Protein AF-A0A0T5ZQL1-F1 (afdb_monomer_lite)

Structure (mmCIF, N/CA/C/O backbone):
data_AF-A0A0T5ZQL1-F1
#
_entry.id   AF-A0A0T5ZQL1-F1
#
loop_
_atom_site.group_PDB
_atom_site.id
_atom_site.type_symbol
_atom_site.label_atom_id
_atom_site.label_alt_id
_atom_site.label_comp_id
_atom_site.label_asym_id
_atom_site.label_entity_id
_atom_site.label_seq_id
_atom_site.pdbx_PDB_ins_code
_atom_site.Cartn_x
_atom_site.Cartn_y
_atom_site.Cartn_z
_atom_site.occupancy
_atom_site.B_iso_or_equiv
_atom_site.auth_seq_id
_atom_site.auth_comp_id
_atom_site.auth_asym_id
_atom_site.auth_atom_id
_atom_site.pdbx_PDB_model_num
ATOM 1 N N . MET A 1 1 ? -2.309 -20.612 -16.825 1.00 35.94 1 MET A N 1
ATOM 2 C CA . MET A 1 1 ? -1.396 -20.055 -17.848 1.00 35.94 1 MET A CA 1
ATOM 3 C C . MET A 1 1 ? -2.187 -19.012 -18.635 1.00 35.94 1 MET A C 1
ATOM 5 O O . MET A 1 1 ? -2.949 -19.370 -19.520 1.00 35.94 1 MET A O 1
ATOM 9 N N . GLY A 1 2 ? -2.181 -17.755 -18.181 1.00 44.41 2 GLY A N 1
ATOM 10 C CA . GLY A 1 2 ? -3.073 -16.715 -18.711 1.00 44.41 2 GLY A CA 1
ATOM 11 C C . GLY A 1 2 ? -2.579 -16.172 -20.050 1.00 44.41 2 GLY A C 1
ATOM 12 O O . GLY A 1 2 ? -1.422 -15.773 -20.161 1.00 44.41 2 GLY A O 1
ATOM 13 N N . ILE A 1 3 ? -3.453 -16.158 -21.056 1.00 48.44 3 ILE A N 1
ATOM 14 C CA . IL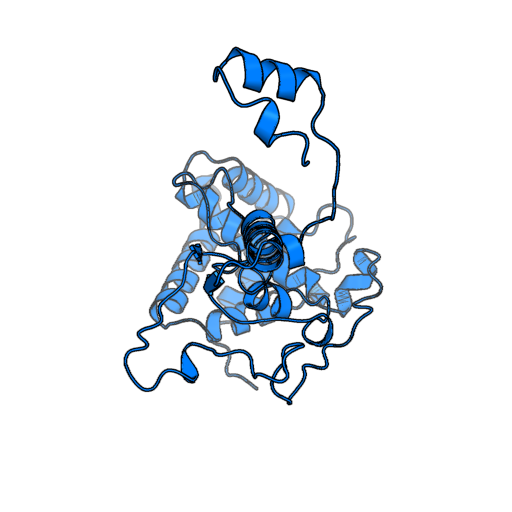E A 1 3 ? -3.220 -15.524 -22.360 1.00 48.44 3 ILE A CA 1
ATOM 15 C C . ILE A 1 3 ? -2.869 -14.047 -22.111 1.00 48.44 3 ILE A C 1
ATOM 17 O O . ILE A 1 3 ? -3.628 -13.323 -21.468 1.00 48.44 3 ILE A O 1
ATOM 21 N N . GLY A 1 4 ? -1.686 -13.613 -22.551 1.00 60.41 4 GLY A N 1
ATOM 22 C CA . GLY A 1 4 ? -1.138 -12.297 -22.211 1.00 60.41 4 GLY A CA 1
ATOM 23 C C . GLY A 1 4 ? -1.986 -11.141 -22.749 1.00 60.41 4 GLY A C 1
ATOM 24 O O . GLY A 1 4 ? -2.107 -10.969 -23.959 1.00 60.41 4 GLY A O 1
ATOM 25 N N . PHE A 1 5 ? -2.538 -10.319 -21.852 1.00 85.25 5 PHE A N 1
ATOM 26 C CA . PHE A 1 5 ? -3.280 -9.096 -22.185 1.00 85.25 5 PHE A CA 1
ATOM 27 C C . PHE A 1 5 ? -2.421 -8.059 -22.936 1.00 85.25 5 PHE A C 1
ATOM 29 O O . PHE A 1 5 ? -2.911 -7.361 -23.838 1.00 85.25 5 PHE A O 1
ATOM 36 N N . LEU A 1 6 ? -1.147 -7.935 -22.549 1.00 89.19 6 LEU A N 1
ATOM 37 C CA . LEU A 1 6 ? -0.160 -7.074 -23.192 1.00 89.19 6 LEU A CA 1
ATOM 38 C C . LEU A 1 6 ? 0.568 -7.824 -24.310 1.00 89.19 6 LEU A C 1
ATOM 40 O O . LEU A 1 6 ? 1.167 -8.876 -24.085 1.00 89.19 6 LEU A O 1
ATOM 44 N N . SER A 1 7 ? 0.595 -7.229 -25.504 1.00 90.94 7 SER A N 1
ATOM 45 C CA . SER A 1 7 ? 1.439 -7.718 -26.597 1.00 90.94 7 SER A CA 1
ATOM 46 C C . SER A 1 7 ? 2.929 -7.518 -26.291 1.00 90.94 7 SER A C 1
ATOM 48 O O . SER A 1 7 ? 3.305 -6.664 -25.482 1.00 90.94 7 SER A O 1
ATOM 50 N N . ASN A 1 8 ? 3.797 -8.244 -27.004 1.00 90.44 8 ASN A N 1
ATOM 51 C CA . ASN A 1 8 ? 5.259 -8.130 -26.871 1.00 90.44 8 ASN A CA 1
ATOM 52 C C . ASN A 1 8 ? 5.765 -6.688 -27.035 1.00 90.44 8 ASN A C 1
ATOM 54 O O . ASN A 1 8 ? 6.710 -6.278 -26.366 1.00 90.44 8 ASN A O 1
ATOM 58 N N . LYS A 1 9 ? 5.091 -5.884 -27.869 1.00 91.19 9 LYS A N 1
ATOM 59 C CA . LYS A 1 9 ? 5.380 -4.452 -28.024 1.00 91.19 9 LYS A CA 1
ATOM 60 C C . LYS A 1 9 ? 5.289 -3.696 -26.694 1.00 91.19 9 LYS A C 1
ATOM 62 O O . LYS A 1 9 ? 6.149 -2.862 -26.435 1.00 91.19 9 LYS A O 1
ATOM 67 N N . TYR A 1 10 ? 4.259 -3.954 -25.884 1.00 93.25 10 TYR A N 1
ATOM 68 C CA . TYR A 1 10 ? 4.055 -3.284 -24.595 1.00 93.25 10 TYR A CA 1
ATOM 69 C C . TYR A 1 10 ? 4.995 -3.806 -23.517 1.00 93.25 10 TYR A C 1
ATOM 71 O O . TYR A 1 10 ? 5.571 -3.007 -22.785 1.00 93.25 10 TYR A O 1
ATOM 79 N N . LYS A 1 11 ? 5.213 -5.123 -23.480 1.00 92.81 11 LYS A N 1
ATOM 80 C CA . LYS A 1 11 ? 6.181 -5.740 -22.567 1.00 92.81 11 LYS A CA 1
ATOM 81 C C . LYS A 1 11 ? 7.586 -5.165 -22.751 1.00 92.81 11 LYS A C 1
ATOM 83 O O . LYS A 1 11 ? 8.208 -4.772 -21.776 1.00 92.81 11 LYS A O 1
ATOM 88 N N . ARG A 1 12 ? 8.019 -4.982 -24.002 1.00 92.94 12 ARG A N 1
ATOM 89 C CA . ARG A 1 12 ? 9.310 -4.354 -24.314 1.00 92.94 12 ARG A CA 1
ATOM 90 C C . ARG A 1 12 ? 9.378 -2.878 -23.912 1.00 92.94 12 ARG A C 1
ATOM 92 O O . ARG A 1 12 ? 10.441 -2.388 -23.577 1.00 92.94 12 ARG A O 1
ATOM 99 N N . ILE A 1 13 ? 8.270 -2.133 -23.937 1.00 94.69 13 ILE A N 1
ATOM 100 C CA . ILE A 1 13 ? 8.274 -0.753 -23.413 1.00 94.69 13 ILE A CA 1
ATOM 101 C C . ILE A 1 13 ? 8.525 -0.777 -21.902 1.00 94.69 13 ILE A C 1
ATOM 103 O O . ILE A 1 13 ? 9.357 -0.019 -21.420 1.00 94.69 13 ILE A O 1
ATOM 107 N N . ILE A 1 14 ? 7.830 -1.662 -21.183 1.00 95.25 14 ILE A N 1
ATOM 108 C CA . ILE A 1 14 ? 7.964 -1.830 -19.731 1.00 95.25 14 ILE A CA 1
ATOM 109 C C . ILE A 1 14 ? 9.388 -2.236 -19.347 1.00 95.25 14 ILE A C 1
ATOM 111 O O . ILE A 1 14 ? 9.953 -1.649 -18.436 1.00 95.25 14 ILE A O 1
ATOM 115 N N . GLU A 1 15 ? 9.976 -3.194 -20.059 1.00 93.81 15 GLU A N 1
ATOM 116 C CA . GLU A 1 15 ? 11.348 -3.656 -19.830 1.00 93.81 15 GLU A CA 1
ATOM 117 C C . GLU A 1 15 ? 12.362 -2.507 -19.924 1.00 93.81 15 GLU A C 1
ATOM 119 O O . GLU A 1 15 ? 13.117 -2.273 -18.987 1.00 93.81 15 GLU A O 1
ATOM 124 N N . PHE A 1 16 ? 12.301 -1.709 -20.995 1.00 94.50 16 PHE A N 1
ATOM 125 C CA . PHE A 1 16 ? 13.219 -0.582 -21.194 1.00 94.50 16 PHE A CA 1
ATOM 126 C C . PHE A 1 16 ? 12.983 0.573 -20.207 1.00 94.50 16 PHE A C 1
ATOM 128 O O . PHE A 1 16 ? 13.903 1.359 -19.974 1.00 94.50 16 PHE A O 1
ATOM 135 N N . ILE A 1 17 ? 11.764 0.711 -19.669 1.00 95.00 17 ILE A N 1
ATOM 136 C CA . ILE A 1 17 ? 11.459 1.636 -18.565 1.00 95.00 17 ILE A CA 1
ATOM 137 C C . ILE A 1 17 ? 12.093 1.123 -17.276 1.00 95.00 17 ILE A C 1
ATOM 139 O O . ILE A 1 17 ? 12.749 1.896 -16.590 1.00 95.00 1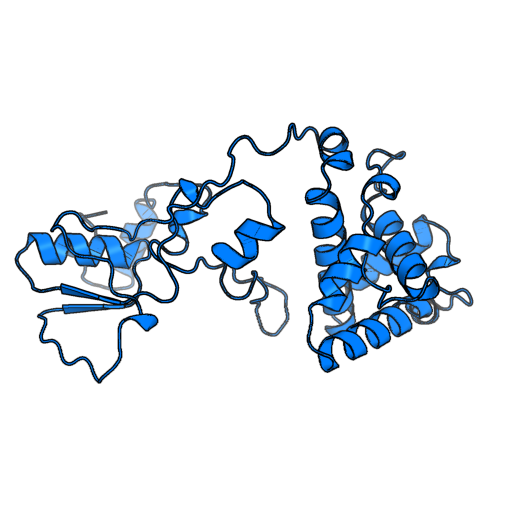7 ILE A O 1
ATOM 143 N N . ALA A 1 18 ? 11.910 -0.162 -16.967 1.00 94.12 18 ALA A N 1
ATOM 144 C CA . ALA A 1 18 ? 12.440 -0.778 -15.762 1.00 94.12 18 ALA A CA 1
ATOM 145 C C . ALA A 1 18 ? 13.969 -0.715 -15.718 1.00 94.12 18 ALA A C 1
ATOM 147 O O . ALA A 1 18 ? 14.525 -0.298 -14.709 1.00 94.12 18 ALA A O 1
ATOM 148 N N . GLU A 1 19 ? 14.622 -1.034 -16.836 1.00 92.19 19 GLU A N 1
ATOM 149 C CA . GLU A 1 19 ? 16.068 -0.890 -17.027 1.00 92.19 19 GLU A CA 1
ATOM 150 C C . GLU A 1 19 ? 16.510 0.548 -16.732 1.00 92.19 19 GLU A C 1
ATOM 152 O O . GLU A 1 19 ? 17.308 0.792 -15.836 1.00 92.19 19 GLU A O 1
ATOM 157 N N . ALA A 1 20 ? 15.881 1.531 -17.382 1.00 93.00 20 ALA A N 1
ATOM 158 C CA . ALA A 1 20 ? 16.229 2.934 -17.187 1.00 93.00 20 ALA A CA 1
ATOM 159 C C . ALA A 1 20 ? 15.921 3.476 -15.778 1.00 93.00 20 ALA A C 1
ATOM 161 O O . ALA A 1 20 ? 16.499 4.485 -15.388 1.00 93.00 20 ALA A O 1
ATOM 162 N N . MET A 1 21 ? 15.006 2.862 -15.023 1.00 92.12 21 MET A N 1
ATOM 163 C CA . MET A 1 21 ? 14.679 3.276 -13.653 1.00 92.12 21 MET A CA 1
ATOM 164 C C . MET A 1 21 ? 15.573 2.631 -12.593 1.00 92.12 21 MET A C 1
ATOM 166 O O . MET A 1 21 ? 15.832 3.265 -11.573 1.00 92.12 21 MET A O 1
ATOM 170 N N . LEU A 1 22 ? 15.971 1.374 -12.794 1.00 89.44 22 LEU A N 1
ATOM 171 C CA . LEU A 1 22 ? 16.634 0.560 -11.773 1.00 89.44 22 LEU A CA 1
ATOM 172 C C . LEU A 1 22 ? 18.141 0.435 -11.999 1.00 89.44 22 LEU A C 1
ATOM 174 O O . LEU A 1 22 ? 18.876 0.231 -11.042 1.00 89.44 22 LEU A O 1
ATOM 178 N N . GLU A 1 23 ? 18.626 0.578 -13.229 1.00 82.00 23 GLU A N 1
ATOM 179 C CA . GLU A 1 23 ? 20.050 0.458 -13.546 1.00 82.00 23 GLU A CA 1
ATOM 180 C C . GLU A 1 23 ? 20.774 1.784 -13.255 1.00 82.00 23 GLU A C 1
ATOM 182 O O . GLU A 1 23 ? 21.005 2.606 -14.142 1.00 82.00 23 GLU A O 1
ATOM 187 N N . ILE A 1 24 ? 21.036 2.027 -11.965 1.00 67.00 24 ILE A N 1
ATOM 188 C CA . ILE A 1 24 ? 21.638 3.267 -11.444 1.00 67.00 24 ILE A CA 1
ATOM 189 C C . ILE A 1 24 ? 23.179 3.215 -11.518 1.00 67.00 24 ILE A C 1
ATOM 191 O O . ILE A 1 24 ? 23.787 4.227 -11.852 1.00 67.00 24 ILE A O 1
ATOM 195 N N . GLU A 1 25 ? 23.797 2.048 -11.275 1.00 59.47 25 GLU A N 1
ATOM 196 C CA . GLU A 1 25 ? 25.256 1.803 -11.320 1.00 59.47 25 GLU A CA 1
ATOM 197 C C . GLU A 1 25 ? 25.553 0.344 -11.748 1.00 59.47 25 GLU A C 1
ATOM 199 O O . GLU A 1 25 ? 24.907 -0.573 -11.239 1.00 59.47 25 GLU A O 1
ATOM 204 N N . ASP A 1 26 ? 26.487 0.139 -12.695 1.00 61.09 26 ASP A N 1
ATOM 205 C CA . ASP A 1 26 ? 27.130 -1.123 -13.149 1.00 61.09 26 ASP A CA 1
ATOM 206 C C . ASP A 1 26 ? 26.395 -2.459 -12.873 1.00 61.09 26 ASP A C 1
ATOM 208 O O . ASP A 1 26 ? 26.962 -3.419 -12.350 1.00 61.09 26 ASP A O 1
ATOM 212 N N . GLY A 1 27 ? 25.116 -2.563 -13.249 1.00 65.19 27 GLY A N 1
ATOM 213 C CA . GLY A 1 27 ? 24.361 -3.816 -13.146 1.00 65.19 27 GLY A CA 1
ATOM 214 C C . GLY A 1 27 ? 24.075 -4.291 -11.714 1.00 65.19 27 GLY A C 1
ATOM 215 O O . GLY A 1 27 ? 23.804 -5.476 -11.520 1.00 65.19 27 GLY A O 1
ATOM 216 N N . ALA A 1 28 ? 24.100 -3.393 -10.720 1.00 68.94 28 ALA A N 1
ATOM 217 C CA . ALA A 1 28 ? 23.811 -3.720 -9.318 1.00 68.94 28 ALA A CA 1
ATOM 218 C C . ALA A 1 28 ? 22.421 -4.358 -9.109 1.00 68.94 28 ALA A C 1
ATOM 220 O O . ALA A 1 28 ? 22.227 -5.136 -8.178 1.00 68.94 28 ALA A O 1
ATOM 221 N N . PHE A 1 29 ? 21.462 -4.063 -9.992 1.00 79.38 29 PHE A N 1
ATOM 222 C CA . PHE A 1 29 ? 20.096 -4.578 -9.933 1.00 79.38 29 PHE A CA 1
ATOM 223 C C . PHE A 1 29 ? 19.810 -5.490 -11.131 1.00 79.38 29 PHE A C 1
ATOM 225 O O . PHE A 1 29 ? 19.859 -5.055 -12.284 1.00 79.38 29 PHE A O 1
ATOM 232 N N . S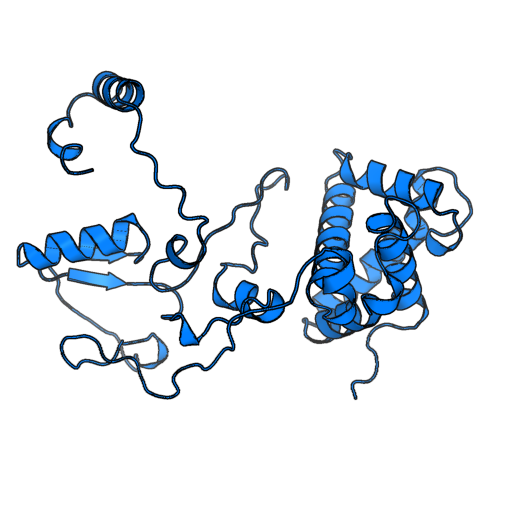ER A 1 30 ? 19.446 -6.753 -10.887 1.00 80.44 30 SER A N 1
ATOM 233 C CA . SER A 1 30 ? 19.150 -7.720 -11.953 1.00 80.44 30 SER A CA 1
ATOM 234 C C . SER A 1 30 ? 17.745 -7.508 -12.537 1.00 80.44 30 SER A C 1
ATOM 236 O O . SER A 1 30 ? 16.825 -8.295 -12.297 1.00 80.44 30 SER A O 1
ATOM 238 N N . VAL A 1 31 ? 17.557 -6.464 -13.350 1.00 82.44 31 VAL A N 1
ATOM 239 C CA . VAL A 1 31 ? 16.245 -6.102 -13.929 1.00 82.44 31 VAL A CA 1
ATOM 240 C C . VAL A 1 31 ? 15.610 -7.252 -14.725 1.00 82.44 31 VAL A C 1
ATOM 242 O O . VAL A 1 31 ? 14.399 -7.465 -14.658 1.00 82.44 31 VAL A O 1
ATOM 245 N N . SER A 1 32 ? 16.414 -8.045 -15.434 1.00 81.50 32 SER A N 1
ATOM 246 C CA . SER A 1 32 ? 15.933 -9.189 -16.220 1.00 81.50 32 SER A CA 1
ATOM 247 C C . SER A 1 32 ? 15.341 -10.313 -15.358 1.00 81.50 32 SER A C 1
ATOM 249 O O . SER A 1 32 ? 14.329 -10.906 -15.735 1.00 81.50 32 SER A O 1
ATOM 251 N N . LYS A 1 33 ? 15.909 -10.573 -14.171 1.00 84.62 33 LYS A N 1
ATOM 252 C CA . LYS A 1 33 ? 15.394 -11.574 -13.215 1.00 84.62 33 LYS A CA 1
ATOM 253 C C . LYS A 1 33 ? 14.066 -11.144 -12.593 1.00 84.62 33 LYS A C 1
ATOM 255 O O . LYS A 1 33 ? 13.234 -11.982 -12.250 1.00 84.62 33 LYS A O 1
ATOM 260 N N . ALA A 1 34 ? 13.833 -9.834 -12.505 1.00 86.94 34 ALA A N 1
ATOM 261 C CA . ALA A 1 34 ? 12.672 -9.251 -11.845 1.00 86.94 34 ALA A CA 1
ATOM 262 C C . ALA A 1 34 ? 11.327 -9.580 -12.523 1.00 86.94 34 ALA A C 1
ATOM 264 O O . ALA A 1 34 ? 10.290 -9.493 -11.865 1.00 86.94 34 ALA A O 1
ATOM 265 N N . LYS A 1 35 ? 11.304 -9.997 -13.803 1.00 92.19 35 LYS A N 1
ATOM 266 C CA . LYS A 1 35 ? 10.065 -10.355 -14.543 1.00 92.19 35 LYS A CA 1
ATOM 267 C C . LYS A 1 35 ? 8.975 -9.270 -14.431 1.00 92.19 35 LYS A C 1
ATOM 269 O O . LYS A 1 35 ? 7.775 -9.545 -14.322 1.00 92.19 35 LYS A O 1
ATOM 274 N N . ILE A 1 36 ? 9.402 -8.003 -14.432 1.00 93.56 36 ILE A N 1
ATOM 275 C CA . ILE A 1 36 ? 8.531 -6.826 -14.290 1.00 93.56 36 ILE A CA 1
ATOM 276 C C . ILE A 1 36 ? 7.460 -6.772 -15.399 1.00 93.56 36 ILE A C 1
ATOM 278 O O . ILE A 1 36 ? 6.298 -6.507 -15.075 1.00 93.56 36 ILE A O 1
ATOM 282 N N . PRO A 1 37 ? 7.761 -7.064 -16.684 1.00 94.12 37 PRO A N 1
ATOM 283 C CA . PRO A 1 37 ? 6.734 -7.102 -17.727 1.00 94.12 37 PRO A CA 1
ATOM 284 C C . PRO A 1 37 ? 5.613 -8.113 -17.454 1.00 94.12 37 PRO A C 1
ATOM 286 O O . PRO A 1 37 ? 4.442 -7.816 -17.706 1.00 94.12 37 PRO A O 1
ATOM 289 N N . GLU A 1 38 ? 5.940 -9.295 -16.929 1.00 92.62 38 GLU A N 1
ATOM 290 C CA . GLU A 1 38 ? 4.980 -10.337 -16.556 1.00 92.62 38 GLU A CA 1
ATOM 291 C C . GLU A 1 38 ? 4.120 -9.888 -15.379 1.00 92.62 38 GLU A C 1
ATOM 293 O O . GLU A 1 38 ? 2.895 -10.034 -15.423 1.00 92.62 38 GLU A O 1
ATOM 298 N N . PHE A 1 39 ? 4.748 -9.304 -14.357 1.00 91.81 39 PHE A N 1
ATOM 299 C CA . PHE A 1 39 ? 4.041 -8.739 -13.216 1.00 91.81 39 PHE A CA 1
ATOM 300 C C . PHE A 1 39 ? 3.027 -7.681 -13.657 1.00 91.81 39 PHE A C 1
ATOM 302 O O . PHE A 1 39 ? 1.836 -7.825 -13.375 1.00 91.81 39 PHE A O 1
ATOM 309 N N . ILE A 1 40 ? 3.471 -6.658 -14.392 1.00 92.25 40 ILE A N 1
ATOM 310 C CA . ILE A 1 40 ? 2.597 -5.569 -14.837 1.00 92.25 40 ILE A CA 1
ATOM 311 C C . ILE A 1 40 ? 1.499 -6.110 -15.757 1.00 92.25 40 ILE A C 1
ATOM 313 O O . ILE A 1 40 ? 0.348 -5.695 -15.644 1.00 92.25 40 ILE A O 1
ATOM 317 N N . ASN A 1 41 ? 1.800 -7.078 -16.628 1.00 93.62 41 ASN A N 1
ATOM 318 C CA . ASN A 1 41 ? 0.776 -7.736 -17.438 1.00 93.62 41 ASN A CA 1
ATOM 319 C C . ASN A 1 41 ? -0.303 -8.405 -16.574 1.00 93.62 41 ASN A C 1
ATOM 321 O O . ASN A 1 41 ? -1.490 -8.239 -16.854 1.00 93.62 41 ASN A O 1
ATOM 325 N N . ASN A 1 42 ? 0.090 -9.157 -15.546 1.00 91.00 42 ASN A N 1
ATOM 326 C CA . ASN A 1 42 ? -0.846 -9.867 -14.675 1.00 91.00 42 ASN A CA 1
ATOM 327 C C . ASN A 1 42 ? -1.664 -8.894 -13.820 1.00 91.00 42 ASN A C 1
ATOM 329 O O . ASN A 1 42 ? -2.880 -9.047 -13.734 1.00 91.00 42 ASN A O 1
ATOM 333 N N . TYR A 1 43 ? -1.020 -7.858 -13.276 1.00 88.31 43 TYR A N 1
ATOM 334 C CA . TYR A 1 43 ? -1.687 -6.786 -12.542 1.00 88.31 43 TYR A CA 1
ATOM 335 C C . TYR A 1 43 ? -2.716 -6.068 -13.420 1.00 88.31 43 TYR A C 1
ATOM 337 O O . TYR A 1 43 ? -3.889 -6.003 -13.078 1.00 88.31 43 TYR A O 1
ATOM 345 N N . LEU A 1 44 ? -2.334 -5.616 -14.619 1.00 90.50 44 LEU A N 1
ATOM 346 C CA . LEU A 1 44 ? -3.278 -4.972 -15.536 1.00 90.50 44 LEU A CA 1
ATOM 347 C C . LEU A 1 44 ? -4.392 -5.926 -15.991 1.00 90.50 44 LEU A C 1
ATOM 349 O O . LEU A 1 44 ? -5.496 -5.476 -16.287 1.00 90.50 44 LEU A O 1
ATOM 353 N N . SER A 1 45 ? -4.137 -7.237 -16.033 1.00 90.00 45 SER A N 1
ATOM 354 C CA . SER A 1 45 ? -5.136 -8.241 -16.416 1.00 90.00 45 SER A CA 1
ATOM 355 C C . SER A 1 45 ? -6.259 -8.407 -15.388 1.00 90.00 45 SER A C 1
ATOM 357 O O . SER A 1 45 ? -7.358 -8.799 -15.787 1.00 90.00 45 SER A O 1
ATOM 359 N N . SER A 1 46 ? -6.039 -8.079 -14.111 1.00 86.31 46 SER A N 1
ATOM 360 C CA . SER A 1 46 ? -7.083 -8.133 -13.076 1.00 86.31 46 SER A CA 1
ATOM 361 C C . SER A 1 46 ? -7.955 -6.872 -13.019 1.00 86.31 46 SER A C 1
ATOM 363 O O . SER A 1 46 ? -9.030 -6.903 -12.427 1.00 86.31 46 SER A O 1
ATOM 365 N N . LEU A 1 47 ? -7.540 -5.779 -13.669 1.00 87.19 47 LEU A N 1
ATOM 366 C CA . LEU A 1 47 ? -8.273 -4.510 -13.661 1.00 87.19 47 LEU A CA 1
ATOM 367 C C . LEU A 1 47 ? -9.509 -4.514 -14.579 1.00 87.19 47 LEU A C 1
ATOM 369 O O . LEU A 1 47 ? -9.678 -5.371 -15.459 1.00 87.19 47 LEU A O 1
ATOM 373 N N . SER A 1 48 ? -10.363 -3.500 -14.405 1.00 90.38 48 SER A N 1
ATOM 374 C CA . SER A 1 48 ? -11.532 -3.268 -15.257 1.00 90.38 48 SER A CA 1
ATOM 375 C C . SER A 1 48 ? -11.135 -3.001 -16.725 1.00 90.38 48 SER A C 1
ATOM 377 O O . SER A 1 48 ? -10.020 -2.538 -16.998 1.00 90.38 48 SER A O 1
ATOM 379 N N . PRO A 1 49 ? -12.022 -3.274 -17.704 1.00 90.94 49 PRO A N 1
ATOM 380 C CA . PRO A 1 49 ? -11.737 -3.038 -19.124 1.00 90.94 49 PRO A CA 1
ATOM 381 C C . PRO A 1 49 ? -11.326 -1.595 -19.464 1.00 90.94 49 PRO A C 1
ATOM 383 O O . PRO A 1 49 ? -10.438 -1.394 -20.292 1.00 90.94 49 PRO A O 1
ATOM 386 N N . ASP A 1 50 ? -11.919 -0.599 -18.800 1.00 91.12 50 ASP A N 1
ATOM 387 C CA . ASP A 1 50 ? -11.572 0.818 -18.983 1.00 91.12 50 ASP A CA 1
ATOM 388 C C . ASP A 1 50 ? -10.128 1.109 -18.535 1.00 91.12 50 ASP A C 1
ATOM 390 O O . ASP A 1 50 ? -9.330 1.646 -19.307 1.00 91.12 50 ASP A O 1
ATOM 394 N N . LEU A 1 51 ? -9.739 0.655 -17.338 1.00 87.50 51 LEU A N 1
ATOM 395 C CA . LEU A 1 51 ? -8.379 0.839 -16.816 1.00 87.50 51 LEU A CA 1
ATOM 396 C C . LEU A 1 51 ? -7.328 0.133 -17.681 1.00 87.50 51 LEU A C 1
ATOM 398 O O . LEU A 1 51 ? -6.272 0.698 -17.973 1.00 87.50 51 LEU A O 1
ATOM 402 N N . LYS A 1 52 ? -7.643 -1.072 -18.166 1.00 90.44 52 LYS A N 1
ATOM 403 C CA . LYS A 1 52 ? -6.829 -1.811 -19.142 1.00 90.44 52 LYS A CA 1
ATOM 404 C C . LYS A 1 52 ? -6.558 -0.984 -20.400 1.00 90.44 52 LYS A C 1
ATOM 406 O O . LYS A 1 52 ? -5.412 -0.891 -20.851 1.00 90.44 52 LYS A O 1
ATOM 411 N N . GLN A 1 53 ? -7.598 -0.383 -20.974 1.00 90.62 53 GLN A N 1
ATOM 412 C CA . GLN A 1 53 ? -7.470 0.425 -22.184 1.00 90.62 53 GLN A CA 1
ATOM 413 C C . GLN A 1 53 ? -6.665 1.706 -21.927 1.00 90.62 53 GLN A C 1
ATOM 415 O O . GLN A 1 53 ? -5.761 2.027 -22.703 1.00 90.62 53 GLN A O 1
ATOM 420 N N . ARG A 1 54 ? -6.922 2.400 -20.812 1.00 90.38 54 ARG A N 1
ATOM 421 C CA . ARG A 1 54 ? -6.161 3.592 -20.401 1.00 90.38 54 ARG A CA 1
ATOM 422 C C . ARG A 1 54 ? -4.676 3.291 -20.213 1.00 90.38 54 ARG A C 1
ATOM 424 O O . ARG A 1 54 ? -3.842 4.047 -20.706 1.00 90.38 54 ARG A O 1
ATOM 431 N N . ALA A 1 55 ? -4.333 2.160 -19.595 1.00 91.12 55 ALA A N 1
ATOM 432 C CA . ALA A 1 55 ? -2.944 1.732 -19.436 1.00 91.12 55 ALA A CA 1
ATOM 433 C C . ALA A 1 55 ? -2.242 1.518 -20.791 1.00 91.12 55 ALA A C 1
ATOM 435 O O . ALA A 1 55 ? -1.113 1.970 -20.989 1.00 91.12 55 ALA A O 1
ATOM 436 N N . LYS A 1 56 ? -2.921 0.893 -21.766 1.00 92.19 56 LYS A N 1
ATOM 437 C CA . LYS A 1 56 ? -2.388 0.726 -23.133 1.00 92.19 56 LYS A CA 1
ATOM 438 C C . LYS A 1 56 ? -2.152 2.065 -23.832 1.00 92.19 56 LYS A C 1
ATOM 440 O O . LYS A 1 56 ? -1.135 2.223 -24.514 1.00 92.19 56 LYS A O 1
ATOM 445 N N . ILE A 1 57 ? -3.060 3.026 -23.664 1.00 91.81 57 ILE A N 1
ATOM 446 C CA . ILE A 1 57 ? -2.909 4.383 -24.208 1.00 91.81 57 ILE A CA 1
ATOM 447 C C . ILE A 1 57 ? -1.703 5.073 -23.566 1.00 91.81 57 ILE A C 1
ATOM 449 O O . ILE A 1 57 ? -0.832 5.549 -24.289 1.00 91.81 57 ILE A O 1
ATOM 453 N N . LEU A 1 58 ? -1.593 5.044 -22.236 1.00 92.12 58 LEU A N 1
ATOM 454 C CA . LEU A 1 58 ? -0.481 5.642 -21.495 1.00 92.12 58 LEU A CA 1
ATOM 455 C C . LEU A 1 58 ? 0.870 5.075 -21.947 1.00 92.12 58 LEU A C 1
ATOM 457 O O . LEU A 1 58 ? 1.765 5.840 -22.298 1.00 92.12 58 LEU A O 1
ATOM 461 N N . LEU A 1 59 ? 1.007 3.747 -22.033 1.00 94.00 59 LEU A N 1
ATOM 462 C CA . LEU A 1 59 ? 2.236 3.109 -22.523 1.00 94.00 59 LEU A CA 1
ATOM 463 C C . LEU A 1 59 ? 2.552 3.488 -23.978 1.00 94.00 59 LEU A C 1
ATOM 465 O O . LEU A 1 59 ? 3.718 3.622 -24.351 1.00 94.00 59 LEU A O 1
ATOM 469 N N . SER A 1 60 ? 1.524 3.670 -24.811 1.00 92.81 60 SER A N 1
ATOM 470 C CA . SER A 1 60 ? 1.695 4.095 -26.206 1.00 92.81 60 SER A CA 1
ATOM 471 C C . SER A 1 60 ? 2.172 5.544 -26.303 1.00 92.81 60 SER A C 1
ATOM 473 O O . SER A 1 60 ? 3.073 5.825 -27.088 1.00 92.81 60 SER A O 1
ATOM 475 N N . LEU A 1 61 ? 1.615 6.443 -25.488 1.00 91.19 61 LEU A N 1
ATOM 476 C CA . LEU A 1 61 ? 2.059 7.835 -25.395 1.00 91.19 61 LEU A CA 1
ATOM 477 C C . LEU A 1 61 ? 3.492 7.911 -24.866 1.00 91.19 61 LEU A C 1
ATOM 479 O O . LEU A 1 61 ? 4.337 8.574 -25.462 1.00 91.19 61 LEU A O 1
ATOM 483 N N . PHE A 1 62 ? 3.799 7.163 -23.803 1.00 94.69 62 PHE A N 1
ATOM 484 C CA . PHE A 1 62 ? 5.132 7.159 -23.211 1.00 94.69 62 PHE A CA 1
ATOM 485 C C . PHE A 1 62 ? 6.200 6.618 -24.171 1.00 94.69 62 PHE A C 1
ATOM 487 O O . PHE A 1 62 ? 7.291 7.182 -24.249 1.00 94.69 62 PHE A O 1
ATOM 494 N N . ARG A 1 63 ? 5.883 5.598 -24.985 1.00 95.44 63 ARG A N 1
ATOM 495 C CA . ARG A 1 63 ? 6.775 5.106 -26.056 1.00 95.44 63 ARG A CA 1
ATOM 496 C C . ARG A 1 63 ? 7.271 6.231 -26.968 1.00 95.44 63 ARG A C 1
ATOM 498 O O . ARG A 1 63 ? 8.393 6.158 -27.462 1.00 95.44 63 ARG A O 1
ATOM 505 N N . TYR A 1 64 ? 6.434 7.231 -27.211 1.00 95.56 64 TYR A N 1
ATOM 506 C CA . TYR A 1 64 ? 6.709 8.357 -28.098 1.00 95.56 64 TYR A CA 1
ATOM 507 C C . TYR A 1 64 ? 7.057 9.649 -27.344 1.00 95.56 64 TYR A C 1
ATOM 509 O O . TYR A 1 64 ? 7.246 10.689 -27.969 1.00 95.56 64 TYR A O 1
ATOM 517 N N . SER A 1 65 ? 7.251 9.579 -26.023 1.00 95.00 65 SER A N 1
ATOM 518 C CA . SER A 1 65 ? 7.744 10.701 -25.215 1.00 95.00 65 SER A CA 1
ATOM 519 C C . SER A 1 65 ? 9.046 11.345 -25.721 1.00 95.00 65 SER A C 1
ATOM 521 O O . SER A 1 65 ? 9.160 12.561 -25.562 1.00 95.00 65 SER A O 1
ATOM 523 N N . PRO A 1 66 ? 9.993 10.646 -26.393 1.00 96.81 66 PRO A N 1
ATOM 524 C CA . PRO A 1 66 ? 11.200 11.298 -26.903 1.00 96.81 66 PRO A CA 1
ATOM 525 C C . PRO A 1 66 ? 10.955 12.420 -27.922 1.00 96.81 66 PRO A C 1
ATOM 527 O O . PRO A 1 66 ? 11.786 13.322 -28.033 1.00 96.81 66 PRO A O 1
ATOM 530 N N . PHE A 1 67 ? 9.817 12.420 -28.628 1.00 95.75 67 PHE A N 1
ATOM 531 C CA . PHE A 1 67 ? 9.476 13.499 -29.563 1.00 95.75 67 PHE A CA 1
ATOM 532 C C . PHE A 1 67 ? 9.298 14.853 -28.865 1.00 95.75 67 PHE A C 1
ATOM 534 O O . PHE A 1 67 ? 9.560 15.885 -29.476 1.00 95.75 67 PHE A O 1
ATOM 541 N N . LEU A 1 68 ? 8.956 14.860 -27.570 1.00 93.25 68 LEU A N 1
ATOM 542 C CA . LEU A 1 68 ? 8.926 16.077 -26.748 1.00 93.25 68 LEU A CA 1
ATOM 543 C C . LEU A 1 68 ? 10.315 16.724 -26.595 1.00 93.25 68 LEU A C 1
ATOM 545 O O . LEU A 1 68 ? 10.409 17.882 -26.205 1.00 93.25 68 LEU A O 1
ATOM 549 N N . TYR A 1 69 ? 11.382 15.983 -26.909 1.00 94.44 69 TYR A N 1
ATOM 550 C CA . TYR A 1 69 ? 12.783 16.395 -26.800 1.00 94.44 69 TYR A CA 1
ATOM 551 C C . TYR A 1 69 ? 13.493 16.374 -28.163 1.00 94.44 69 TYR A C 1
ATOM 553 O O . TYR A 1 69 ? 14.713 16.219 -28.221 1.00 94.44 69 TYR A O 1
ATOM 561 N N . LEU A 1 70 ? 12.732 16.483 -29.263 1.00 94.88 70 LEU A N 1
ATOM 562 C CA . LEU A 1 70 ? 13.235 16.487 -30.646 1.00 94.88 70 LEU A CA 1
ATOM 563 C C . LEU A 1 70 ? 14.023 15.219 -31.034 1.00 94.88 70 LEU A C 1
ATOM 565 O O . LEU A 1 70 ? 14.842 15.234 -31.953 1.00 94.88 70 LEU A O 1
ATOM 569 N N . LYS A 1 71 ? 13.775 14.094 -30.355 1.00 93.38 71 LYS A N 1
ATOM 570 C CA . LYS A 1 71 ? 14.351 12.793 -30.713 1.00 93.38 71 LYS A CA 1
ATOM 571 C C . LYS A 1 71 ? 13.412 12.068 -31.677 1.00 93.38 71 LYS A C 1
ATOM 573 O O . LYS A 1 71 ? 12.233 11.899 -31.387 1.00 93.38 71 LYS A O 1
ATOM 578 N N . LEU A 1 72 ? 13.949 11.588 -32.802 1.00 94.12 72 LEU A N 1
ATOM 579 C CA . LEU A 1 72 ? 13.186 10.880 -33.847 1.00 94.12 72 LEU A CA 1
ATOM 580 C C . LEU A 1 72 ? 13.017 9.371 -33.589 1.00 94.12 72 LEU A C 1
ATOM 582 O O . LEU A 1 72 ? 12.394 8.663 -34.378 1.00 94.12 72 LEU A O 1
ATOM 586 N N . LYS A 1 73 ? 13.595 8.861 -32.498 1.00 95.38 73 LYS A N 1
ATOM 587 C CA . LYS A 1 73 ? 13.509 7.455 -32.091 1.00 95.38 73 LYS A CA 1
ATOM 588 C C . LYS A 1 73 ? 12.468 7.289 -30.985 1.00 95.38 73 LYS A C 1
ATOM 590 O O . LYS A 1 73 ? 12.312 8.157 -30.134 1.00 95.38 73 LYS A O 1
ATOM 595 N N . ALA A 1 74 ? 11.792 6.143 -30.966 1.00 96.06 74 ALA A N 1
ATOM 596 C CA . ALA A 1 74 ? 10.937 5.759 -29.845 1.00 96.06 74 ALA A CA 1
ATOM 597 C C . ALA A 1 74 ? 11.771 5.476 -28.582 1.00 96.06 74 ALA A C 1
ATOM 599 O O . ALA A 1 74 ? 12.941 5.117 -28.684 1.00 96.06 74 ALA A O 1
ATOM 600 N N . PHE A 1 75 ? 11.147 5.557 -27.404 1.00 96.69 75 PHE A N 1
ATOM 601 C CA . PHE A 1 75 ? 11.814 5.401 -26.107 1.00 96.69 75 PHE A CA 1
ATOM 602 C C . PHE A 1 75 ? 12.648 4.108 -25.994 1.00 96.69 75 PHE A C 1
ATOM 604 O O . PHE A 1 75 ? 13.816 4.207 -25.630 1.00 96.69 75 PHE A O 1
ATOM 611 N N . PRO A 1 76 ? 12.151 2.914 -26.398 1.00 95.62 76 PRO A N 1
ATOM 612 C CA . PRO A 1 76 ? 12.946 1.679 -26.340 1.00 95.62 76 PRO A CA 1
ATOM 613 C C . PRO A 1 76 ? 14.113 1.609 -27.340 1.00 95.62 76 PRO A C 1
ATOM 615 O O . PRO A 1 76 ? 14.812 0.607 -27.397 1.00 95.62 76 PRO A O 1
ATOM 618 N N . SER A 1 77 ? 14.271 2.606 -28.212 1.00 95.88 77 SER A N 1
ATOM 619 C CA . SER A 1 77 ? 15.341 2.672 -29.217 1.00 95.88 77 SER A CA 1
ATOM 620 C C . SER A 1 77 ? 16.417 3.707 -28.868 1.00 95.88 77 SER A C 1
ATOM 622 O O . SER A 1 77 ? 17.308 3.952 -29.683 1.00 95.88 77 SER A O 1
ATOM 624 N N . LEU A 1 78 ? 16.309 4.341 -27.700 1.00 95.75 78 LEU A N 1
ATOM 625 C CA . LEU A 1 78 ? 17.289 5.278 -27.158 1.00 95.75 78 LEU A CA 1
ATOM 626 C C . LEU A 1 78 ? 18.334 4.560 -26.295 1.00 95.75 78 LEU A C 1
ATOM 628 O O . LEU A 1 78 ? 18.076 3.470 -25.781 1.00 95.75 78 LEU A O 1
ATOM 632 N N . GLY A 1 79 ? 19.490 5.200 -26.099 1.00 93.94 79 GLY A N 1
ATOM 633 C CA . GLY A 1 79 ? 20.489 4.741 -25.127 1.00 93.94 79 GLY A CA 1
ATOM 634 C C . GLY A 1 79 ? 19.979 4.832 -23.682 1.00 93.94 79 GLY A C 1
ATOM 635 O O . GLY A 1 79 ? 18.980 5.502 -23.412 1.00 93.94 79 GLY A O 1
ATOM 636 N N . LEU A 1 80 ? 20.648 4.154 -22.742 1.00 91.75 80 LEU A N 1
ATOM 637 C CA . LEU A 1 80 ? 20.274 4.159 -21.318 1.00 91.75 80 LEU A CA 1
ATOM 638 C C . LEU A 1 80 ? 20.238 5.584 -20.734 1.00 91.75 80 LEU A C 1
ATOM 640 O O . LEU A 1 80 ? 19.203 6.001 -20.217 1.00 91.75 80 LEU A O 1
ATOM 644 N N . GLU A 1 81 ? 21.304 6.365 -20.931 1.00 92.31 81 GLU A N 1
ATOM 645 C CA . GLU A 1 81 ? 21.402 7.749 -20.437 1.00 92.31 81 GLU A CA 1
ATOM 646 C C . GLU A 1 81 ? 20.273 8.654 -20.961 1.00 92.31 81 GLU A C 1
ATOM 648 O O . GLU A 1 81 ? 19.701 9.469 -20.234 1.00 92.31 81 GLU A O 1
ATOM 653 N N . GLU A 1 82 ? 19.905 8.507 -22.237 1.00 94.94 82 GLU A N 1
ATOM 654 C CA . GLU A 1 82 ? 18.822 9.290 -22.837 1.00 94.94 82 GLU A CA 1
ATOM 655 C C . GLU A 1 82 ? 17.459 8.914 -22.242 1.00 94.94 82 GLU A C 1
ATOM 657 O O . GLU A 1 82 ? 16.643 9.798 -21.962 1.00 94.94 82 GLU A O 1
ATOM 662 N N . ARG A 1 83 ? 17.213 7.614 -22.021 1.00 95.56 83 ARG A N 1
ATOM 663 C CA . ARG A 1 83 ? 15.996 7.119 -21.358 1.00 95.56 83 ARG A CA 1
ATOM 664 C C . ARG A 1 83 ? 15.895 7.649 -19.929 1.00 95.56 83 ARG A C 1
ATOM 666 O O . ARG A 1 83 ? 14.841 8.161 -19.547 1.00 95.56 83 ARG A O 1
ATOM 673 N N . GLN A 1 84 ? 16.993 7.593 -19.177 1.00 94.38 84 GLN A N 1
ATOM 674 C CA . GLN A 1 84 ? 17.098 8.140 -17.823 1.00 94.38 84 GLN A CA 1
ATOM 675 C C . GLN A 1 84 ? 16.832 9.647 -17.797 1.00 94.38 84 GLN A C 1
ATOM 677 O O . GLN A 1 84 ? 16.052 10.120 -16.973 1.00 94.38 84 GLN A O 1
ATOM 682 N N . LYS A 1 85 ? 17.393 10.413 -18.741 1.00 95.31 85 LYS A N 1
ATOM 683 C CA . LYS A 1 85 ? 17.156 11.862 -18.837 1.00 95.31 85 LYS A CA 1
ATOM 684 C C . LYS A 1 85 ? 15.678 12.200 -19.051 1.00 95.31 85 LYS A C 1
ATOM 686 O O . LYS A 1 85 ? 15.173 13.124 -18.415 1.00 95.31 85 LYS A O 1
ATOM 691 N N . ILE A 1 86 ? 14.978 11.451 -19.906 1.00 96.38 86 ILE A N 1
ATOM 692 C CA . ILE A 1 86 ? 13.534 11.628 -20.134 1.00 96.38 86 ILE A CA 1
ATOM 693 C C . ILE A 1 86 ? 12.741 11.318 -18.859 1.00 96.38 86 ILE A C 1
ATOM 695 O O . ILE A 1 86 ? 11.878 12.101 -18.468 1.00 96.38 86 ILE A O 1
ATOM 699 N N . LEU A 1 87 ? 13.044 10.206 -18.185 1.00 95.75 87 LEU A N 1
ATOM 700 C CA . LEU A 1 87 ? 12.388 9.840 -16.927 1.00 95.75 87 LEU A CA 1
ATOM 701 C C . LEU A 1 87 ? 12.625 10.888 -15.828 1.00 95.75 87 LEU A C 1
ATOM 703 O O . LEU A 1 87 ? 11.680 11.281 -15.146 1.00 95.75 87 LEU A O 1
ATOM 707 N N . CYS A 1 88 ? 13.851 11.398 -15.708 1.00 95.12 88 CYS A N 1
ATOM 708 C CA . CYS A 1 88 ? 14.207 12.478 -14.790 1.00 95.12 88 CYS A CA 1
ATOM 709 C C . CYS A 1 88 ? 13.454 13.783 -15.084 1.00 95.12 88 CYS A C 1
ATOM 711 O O . CYS A 1 88 ? 13.036 14.460 -14.145 1.00 95.12 88 CYS A O 1
ATOM 713 N N . ASP A 1 89 ? 13.257 14.142 -16.356 1.00 95.94 89 ASP A N 1
ATOM 714 C CA . ASP A 1 89 ? 12.431 15.299 -16.724 1.00 95.94 89 ASP A CA 1
ATOM 715 C C . ASP A 1 89 ? 10.968 15.094 -16.319 1.00 95.94 89 ASP A C 1
ATOM 717 O O . ASP A 1 89 ? 10.370 15.991 -15.731 1.00 95.94 89 ASP A O 1
ATOM 721 N N . PHE A 1 90 ? 10.396 13.908 -16.562 1.00 95.06 90 PHE A N 1
ATOM 722 C CA . PHE A 1 90 ? 9.025 13.612 -16.136 1.00 95.06 90 PHE A CA 1
ATOM 723 C C . PHE A 1 90 ? 8.876 13.682 -14.609 1.00 95.06 90 PHE A C 1
ATOM 725 O O . PHE A 1 90 ? 7.895 14.245 -14.128 1.00 95.06 90 PHE A O 1
ATOM 732 N N . MET A 1 91 ? 9.856 13.165 -13.860 1.00 92.50 91 MET A N 1
ATOM 733 C CA . MET A 1 91 ? 9.894 13.213 -12.394 1.00 92.50 91 MET A CA 1
ATOM 734 C C . MET A 1 91 ? 9.904 14.643 -11.846 1.00 92.50 91 MET A C 1
ATOM 736 O O . MET A 1 91 ? 9.260 14.917 -10.839 1.00 92.50 91 MET A O 1
ATOM 740 N N . LYS A 1 92 ? 10.651 15.545 -12.489 1.00 91.88 92 LYS A N 1
ATOM 741 C CA . LYS A 1 92 ? 10.834 16.937 -12.045 1.00 91.88 92 LYS A CA 1
ATOM 742 C C . LYS A 1 92 ? 9.836 17.908 -12.684 1.00 91.88 92 LYS A C 1
ATOM 744 O O . LYS A 1 92 ? 9.945 19.115 -12.488 1.00 91.88 92 LYS A O 1
ATOM 749 N N . SER A 1 93 ? 8.901 17.413 -13.495 1.00 90.56 93 SER A N 1
ATOM 750 C CA . SER A 1 93 ? 8.006 18.265 -14.269 1.00 90.56 93 SER A CA 1
ATOM 751 C C . SER A 1 93 ? 6.884 18.850 -13.416 1.00 90.56 93 SER A C 1
ATOM 753 O O . SER A 1 93 ? 6.180 18.125 -12.721 1.00 90.56 93 SER A O 1
ATOM 755 N N . ASN A 1 94 ? 6.612 20.143 -13.597 1.00 87.06 94 ASN A N 1
ATOM 756 C CA . ASN A 1 94 ? 5.410 20.793 -13.060 1.00 87.06 94 ASN A CA 1
ATOM 757 C C . ASN A 1 94 ? 4.138 20.460 -13.873 1.00 87.06 94 ASN A C 1
ATOM 759 O O . ASN A 1 94 ? 3.032 20.846 -13.493 1.00 87.06 94 ASN A O 1
ATOM 763 N N . LEU A 1 95 ? 4.264 19.759 -15.010 1.00 88.75 95 LEU A N 1
ATOM 764 C CA . LEU A 1 95 ? 3.116 19.310 -15.798 1.00 88.75 95 LEU A CA 1
ATOM 765 C C . LEU A 1 95 ? 2.522 18.044 -15.172 1.00 88.75 95 LEU A C 1
ATOM 767 O O . LEU A 1 95 ? 3.087 16.957 -15.308 1.00 88.75 95 LEU A O 1
ATOM 771 N N . ARG A 1 96 ? 1.337 18.172 -14.559 1.00 86.25 96 ARG A N 1
ATOM 772 C CA . ARG A 1 96 ? 0.647 17.073 -13.851 1.00 86.25 96 ARG A CA 1
ATOM 773 C C . ARG A 1 96 ? 0.604 15.746 -14.626 1.00 86.25 96 ARG A C 1
ATOM 775 O O . ARG A 1 96 ? 0.923 14.723 -14.025 1.00 86.25 96 ARG A O 1
ATOM 782 N N . PRO A 1 97 ? 0.296 15.708 -15.941 1.00 88.25 97 PRO A N 1
ATOM 783 C CA . PRO A 1 97 ? 0.295 14.445 -16.677 1.00 88.25 97 PRO A CA 1
ATOM 784 C C . PRO A 1 97 ? 1.667 13.756 -16.723 1.00 88.25 97 PRO A C 1
ATOM 786 O O . PRO A 1 97 ? 1.726 12.534 -16.621 1.00 88.25 97 PRO A O 1
ATOM 789 N N . LYS A 1 98 ? 2.772 14.509 -16.844 1.00 90.88 98 LYS A N 1
ATOM 790 C CA . LYS A 1 98 ? 4.130 13.939 -16.835 1.00 90.88 98 LYS A CA 1
ATOM 791 C C . LYS A 1 98 ? 4.461 13.334 -15.471 1.00 90.88 98 LYS A C 1
ATOM 793 O O . LYS A 1 98 ? 4.904 12.187 -15.419 1.00 90.88 98 LYS A O 1
ATOM 798 N N . LEU A 1 99 ? 4.187 14.075 -14.395 1.00 88.38 99 LEU A N 1
ATOM 799 C CA . LEU A 1 99 ? 4.435 13.617 -13.028 1.00 88.38 99 LEU A CA 1
ATOM 800 C C . LEU A 1 99 ? 3.627 12.353 -12.707 1.00 88.38 99 LEU A C 1
ATOM 802 O O . LEU A 1 99 ? 4.183 11.385 -12.192 1.00 88.38 99 LEU A O 1
ATOM 806 N N . LEU A 1 100 ? 2.341 12.325 -13.073 1.00 87.56 100 LEU A N 1
ATOM 807 C CA . LEU A 1 100 ? 1.474 11.168 -12.849 1.00 87.56 100 LEU A CA 1
ATOM 808 C C . LEU A 1 100 ? 1.965 9.933 -13.615 1.00 87.56 100 LEU A C 1
ATOM 810 O O . LEU A 1 100 ? 2.059 8.853 -13.035 1.00 87.56 100 LEU A O 1
ATOM 814 N N . ILE A 1 101 ? 2.338 10.093 -14.892 1.00 90.81 101 ILE A N 1
ATOM 815 C CA . ILE A 1 101 ? 2.917 9.005 -15.693 1.00 90.81 101 ILE A CA 1
ATOM 816 C C . ILE A 1 101 ? 4.181 8.461 -15.020 1.00 90.81 101 ILE A C 1
ATOM 818 O O . ILE A 1 101 ? 4.309 7.248 -14.869 1.00 90.81 101 ILE A O 1
ATOM 822 N N . PHE A 1 102 ? 5.093 9.334 -14.582 1.00 91.94 102 PHE A N 1
ATOM 823 C CA . PHE A 1 102 ? 6.307 8.902 -13.893 1.00 91.94 102 PHE A CA 1
ATOM 824 C C . PHE A 1 102 ? 6.002 8.174 -12.584 1.00 91.94 102 PHE A C 1
ATOM 826 O O . PHE A 1 102 ? 6.519 7.077 -12.389 1.00 91.94 102 PHE A O 1
ATOM 833 N N . LYS A 1 103 ? 5.137 8.731 -11.723 1.00 88.69 103 LYS A N 1
ATOM 834 C CA . LYS A 1 103 ? 4.722 8.096 -10.463 1.00 88.69 103 LYS A CA 1
ATOM 835 C C . LYS A 1 103 ? 4.152 6.701 -10.714 1.00 88.69 103 LYS A C 1
ATOM 837 O O . LYS A 1 103 ? 4.631 5.742 -10.124 1.00 88.69 103 LYS A O 1
ATOM 842 N N . THR A 1 104 ? 3.207 6.558 -11.647 1.00 88.62 104 THR A N 1
ATOM 843 C CA . THR A 1 104 ? 2.615 5.252 -11.985 1.00 88.62 104 THR A CA 1
ATOM 844 C C . THR A 1 104 ? 3.662 4.254 -12.485 1.00 88.62 104 THR A C 1
ATOM 846 O O . THR A 1 104 ? 3.696 3.115 -12.020 1.00 88.62 104 THR A O 1
ATOM 849 N N . LEU A 1 105 ? 4.529 4.666 -13.417 1.00 92.44 105 LEU A N 1
ATOM 850 C CA . LEU A 1 105 ? 5.579 3.798 -13.954 1.00 92.44 105 LEU A CA 1
ATOM 851 C C . LEU A 1 105 ? 6.580 3.388 -12.869 1.00 92.44 105 LEU A C 1
ATOM 853 O O . LEU A 1 105 ? 6.934 2.212 -12.798 1.00 92.44 105 LEU A O 1
ATOM 857 N N . LYS A 1 106 ? 6.986 4.325 -12.004 1.00 91.69 106 LYS A N 1
ATOM 858 C CA . LYS A 1 106 ? 7.884 4.074 -10.873 1.00 91.69 106 LYS A CA 1
ATOM 859 C C . LYS A 1 106 ? 7.259 3.076 -9.908 1.00 91.69 106 LYS A C 1
ATOM 861 O O . LYS A 1 106 ? 7.880 2.057 -9.635 1.00 91.69 106 LYS A O 1
ATOM 866 N N . THR A 1 107 ? 6.033 3.320 -9.444 1.00 88.75 107 THR A N 1
ATOM 867 C CA . THR A 1 107 ? 5.344 2.436 -8.493 1.00 88.75 107 THR A CA 1
ATOM 868 C C . THR A 1 107 ? 5.234 1.014 -9.035 1.00 88.75 107 THR A C 1
ATOM 870 O O . THR A 1 107 ? 5.622 0.073 -8.352 1.00 88.75 107 THR A O 1
ATOM 873 N N . LEU A 1 108 ? 4.783 0.835 -10.281 1.00 90.12 108 LEU A N 1
ATOM 874 C CA . LEU A 1 108 ? 4.645 -0.502 -10.871 1.00 90.12 108 LEU A CA 1
ATOM 875 C C . LEU A 1 108 ? 5.993 -1.191 -11.119 1.00 90.12 108 LEU A C 1
ATOM 877 O O . LEU A 1 108 ? 6.099 -2.402 -10.950 1.00 90.12 108 LEU A O 1
ATOM 881 N N . THR A 1 109 ? 7.019 -0.438 -11.513 1.00 92.69 109 THR A N 1
ATOM 882 C CA . THR A 1 109 ? 8.369 -0.975 -11.731 1.00 92.69 109 THR A CA 1
ATOM 883 C C . THR A 1 109 ? 8.985 -1.437 -10.417 1.00 92.69 109 THR A C 1
ATOM 885 O O . THR A 1 109 ? 9.420 -2.579 -10.305 1.00 92.69 109 THR A O 1
ATOM 888 N N . VAL A 1 110 ? 8.968 -0.568 -9.406 1.00 90.50 110 VAL A N 1
ATOM 889 C CA . VAL A 1 110 ? 9.549 -0.822 -8.085 1.00 90.50 110 VAL A CA 1
ATOM 890 C C . VAL A 1 110 ? 8.801 -1.947 -7.369 1.00 90.50 110 VAL A C 1
ATOM 892 O O . VAL A 1 110 ? 9.432 -2.870 -6.866 1.00 90.50 110 VAL A O 1
ATOM 895 N N . MET A 1 111 ? 7.465 -1.946 -7.408 1.00 88.56 111 MET A N 1
ATOM 896 C CA . MET A 1 111 ? 6.654 -3.042 -6.863 1.00 88.56 111 MET A CA 1
ATOM 897 C C . MET A 1 111 ? 6.893 -4.354 -7.616 1.00 88.56 111 MET A C 1
ATOM 899 O O . MET A 1 111 ? 6.901 -5.418 -7.006 1.00 88.56 111 MET A O 1
ATOM 903 N N . GLY A 1 112 ? 7.117 -4.287 -8.932 1.00 91.06 112 GLY A N 1
ATOM 904 C CA . GLY A 1 112 ? 7.499 -5.433 -9.753 1.00 91.06 112 GLY A CA 1
ATOM 905 C C . GLY A 1 112 ? 8.849 -6.029 -9.376 1.00 91.06 112 GLY A C 1
ATOM 906 O O . GLY A 1 112 ? 9.002 -7.247 -9.414 1.00 91.06 112 GLY A O 1
ATOM 907 N N . TYR A 1 113 ? 9.792 -5.173 -8.991 1.00 91.69 113 TYR A N 1
ATOM 908 C CA . TYR A 1 113 ? 11.113 -5.572 -8.536 1.00 91.69 113 TYR A CA 1
ATOM 909 C C . TYR A 1 113 ? 11.062 -6.171 -7.126 1.00 91.69 113 TYR A C 1
ATOM 911 O O . TYR A 1 113 ? 11.380 -7.340 -6.959 1.00 91.69 113 TYR A O 1
ATOM 919 N N . TYR A 1 114 ? 10.585 -5.427 -6.121 1.00 87.12 114 TYR A N 1
ATOM 920 C CA . TYR A 1 114 ? 10.652 -5.858 -4.716 1.00 87.12 114 TYR A CA 1
ATOM 921 C C . TYR A 1 114 ? 9.904 -7.156 -4.406 1.00 87.12 114 TYR A C 1
ATOM 923 O O . TYR A 1 114 ? 10.340 -7.921 -3.552 1.00 87.12 114 TYR A O 1
ATOM 931 N N . ARG A 1 115 ? 8.825 -7.461 -5.129 1.00 88.31 115 ARG A N 1
ATOM 932 C CA . ARG A 1 115 ? 8.073 -8.713 -4.939 1.00 88.31 115 ARG A CA 1
ATOM 933 C C . ARG A 1 115 ? 8.816 -9.971 -5.398 1.00 88.31 115 ARG A C 1
ATOM 935 O O . ARG A 1 115 ? 8.385 -11.080 -5.078 1.00 88.31 115 ARG A O 1
ATOM 942 N N . ASN A 1 116 ? 9.826 -9.837 -6.259 1.00 91.31 116 ASN A N 1
ATOM 943 C CA . ASN A 1 116 ? 10.438 -10.988 -6.909 1.00 91.31 116 ASN A CA 1
ATOM 944 C C . ASN A 1 116 ? 11.565 -11.556 -6.043 1.00 91.31 116 ASN A C 1
ATOM 946 O O . ASN A 1 116 ? 12.561 -10.898 -5.771 1.00 91.31 116 ASN A O 1
ATOM 950 N N . GLU A 1 117 ? 11.428 -12.818 -5.649 1.00 92.06 117 GLU A N 1
ATOM 951 C CA . GLU A 1 117 ? 12.395 -13.487 -4.772 1.00 92.06 117 GLU A CA 1
ATOM 952 C C . GLU A 1 117 ? 13.787 -13.597 -5.409 1.00 92.06 117 GLU A C 1
ATOM 954 O O . GLU A 1 117 ? 14.801 -13.594 -4.713 1.00 92.06 117 GLU A O 1
ATOM 959 N N . GLU A 1 118 ? 13.853 -13.635 -6.745 1.00 91.69 118 GLU A N 1
ATOM 960 C CA . GLU A 1 118 ? 15.114 -13.691 -7.487 1.00 91.69 118 GLU A CA 1
ATOM 961 C C . GLU A 1 118 ? 15.939 -12.397 -7.364 1.00 91.69 118 GLU A C 1
ATOM 963 O O . GLU A 1 118 ? 17.137 -12.429 -7.645 1.00 91.69 118 GLU A O 1
ATOM 968 N N . THR A 1 119 ? 15.330 -11.278 -6.947 1.00 91.38 119 THR A N 1
ATOM 969 C CA . THR A 1 119 ? 15.994 -9.967 -6.829 1.00 91.38 119 THR A CA 1
ATOM 970 C C . THR A 1 119 ? 16.294 -9.556 -5.391 1.00 91.38 119 THR A C 1
ATOM 972 O O . THR A 1 119 ? 16.956 -8.545 -5.176 1.00 91.38 119 THR A O 1
ATOM 975 N N . TRP A 1 120 ? 15.829 -10.300 -4.384 1.00 91.62 120 TRP A N 1
ATOM 976 C CA . TRP A 1 120 ? 16.015 -9.923 -2.977 1.00 91.62 120 TRP A CA 1
ATOM 977 C C . TRP A 1 120 ? 17.486 -9.871 -2.559 1.00 91.62 120 TRP A C 1
ATOM 979 O O . TRP A 1 120 ? 17.902 -8.949 -1.859 1.00 91.62 120 TRP A O 1
ATOM 989 N N . LYS A 1 121 ? 18.302 -10.801 -3.066 1.00 89.19 121 LYS A N 1
ATOM 990 C CA . LYS A 1 121 ? 19.747 -10.819 -2.797 1.00 89.19 121 LYS A CA 1
ATOM 991 C C . LYS A 1 121 ? 20.462 -9.577 -3.320 1.00 89.19 121 LYS A C 1
ATOM 993 O O . LYS A 1 121 ? 21.391 -9.112 -2.670 1.00 89.19 121 LYS A O 1
ATOM 998 N N . ASP A 1 122 ? 19.999 -9.018 -4.438 1.00 87.69 122 ASP A N 1
ATOM 999 C CA . ASP A 1 122 ? 20.585 -7.819 -5.051 1.00 87.69 122 ASP A CA 1
ATOM 1000 C C . ASP A 1 122 ? 20.451 -6.587 -4.133 1.00 87.69 122 ASP A C 1
ATOM 1002 O O . ASP A 1 122 ? 21.230 -5.647 -4.234 1.00 87.69 122 ASP A O 1
ATOM 1006 N N . ILE A 1 123 ? 19.483 -6.599 -3.208 1.00 86.94 123 ILE A N 1
ATOM 1007 C CA . ILE A 1 123 ? 19.235 -5.521 -2.235 1.00 86.94 123 ILE A CA 1
ATOM 1008 C C . ILE A 1 123 ? 19.563 -5.925 -0.792 1.00 86.94 123 ILE A C 1
ATOM 1010 O O . ILE A 1 123 ? 19.187 -5.223 0.144 1.00 86.94 123 ILE A O 1
ATOM 1014 N N . GLY A 1 124 ? 20.235 -7.065 -0.596 1.00 89.31 124 GLY A N 1
ATOM 1015 C CA . GLY A 1 124 ? 20.583 -7.574 0.734 1.00 89.31 124 GLY A CA 1
ATOM 1016 C C . GLY A 1 124 ? 19.378 -7.998 1.583 1.00 89.31 124 GLY A C 1
ATOM 1017 O O . GLY A 1 124 ? 19.462 -7.987 2.809 1.00 89.31 124 GLY A O 1
ATOM 1018 N N . TYR A 1 125 ? 18.252 -8.348 0.956 1.00 91.06 125 TYR A N 1
ATOM 1019 C CA . TYR A 1 125 ? 17.074 -8.866 1.643 1.00 91.06 125 TYR A CA 1
ATOM 1020 C C . TYR A 1 125 ? 17.075 -10.400 1.612 1.00 91.06 125 TYR A C 1
ATOM 1022 O O . TYR A 1 125 ? 17.159 -11.016 0.553 1.00 91.06 125 TYR A O 1
ATOM 1030 N N . GLU A 1 126 ? 16.960 -11.034 2.778 1.00 91.88 126 GLU A N 1
ATOM 1031 C CA . GLU A 1 126 ? 16.919 -12.504 2.902 1.00 91.88 126 GLU A CA 1
ATOM 1032 C C . GLU A 1 126 ? 15.519 -13.092 2.640 1.00 91.88 126 GLU A C 1
ATOM 1034 O O . GLU A 1 126 ? 15.333 -14.310 2.637 1.00 91.88 126 GLU A O 1
ATOM 1039 N N . GLY A 1 127 ? 14.526 -12.232 2.406 1.00 91.75 127 GLY A N 1
ATOM 1040 C CA . GLY A 1 127 ? 13.131 -12.618 2.244 1.00 91.75 127 GLY A CA 1
ATOM 1041 C C . GLY A 1 127 ? 12.305 -12.518 3.534 1.00 91.75 127 GLY A C 1
ATOM 1042 O O . GLY A 1 127 ? 12.818 -12.167 4.603 1.00 91.75 127 GLY A O 1
ATOM 1043 N N . PRO A 1 128 ? 10.995 -12.804 3.441 1.00 91.69 128 PRO A N 1
ATOM 1044 C CA . PRO A 1 128 ? 10.064 -12.669 4.547 1.00 91.69 128 PRO A CA 1
ATOM 1045 C C . PRO A 1 128 ? 10.348 -13.704 5.635 1.00 91.69 128 PRO A C 1
ATOM 1047 O O . PRO A 1 128 ? 10.498 -14.899 5.374 1.00 91.69 128 PRO A O 1
ATOM 1050 N N . THR A 1 129 ? 10.355 -13.253 6.886 1.00 91.06 129 THR A N 1
ATOM 1051 C CA . THR A 1 129 ? 10.615 -14.109 8.058 1.00 91.06 129 THR A CA 1
ATOM 1052 C C . THR A 1 129 ? 9.345 -14.714 8.650 1.00 91.06 129 THR A C 1
ATOM 1054 O O . THR A 1 129 ? 9.409 -15.614 9.487 1.00 91.06 129 THR A O 1
ATOM 1057 N N . ILE A 1 130 ? 8.178 -14.239 8.212 1.00 89.12 130 ILE A N 1
ATOM 1058 C CA . ILE A 1 130 ? 6.867 -14.637 8.724 1.00 89.12 130 ILE A CA 1
ATOM 1059 C C . ILE A 1 130 ? 6.063 -15.254 7.584 1.00 89.12 130 ILE A C 1
ATOM 1061 O O . ILE A 1 130 ? 5.962 -14.688 6.498 1.00 89.12 130 ILE A O 1
ATOM 1065 N N . LYS A 1 131 ? 5.449 -16.410 7.845 1.00 85.00 131 LYS A N 1
ATOM 1066 C CA . LYS A 1 131 ? 4.482 -17.020 6.929 1.00 85.00 131 LYS A CA 1
ATOM 1067 C C . LYS A 1 131 ? 3.068 -16.666 7.365 1.00 85.00 131 LYS A C 1
ATOM 1069 O O . LYS A 1 131 ? 2.710 -16.858 8.525 1.00 85.00 131 LYS A O 1
ATOM 1074 N N . ARG A 1 132 ? 2.256 -16.218 6.408 1.00 86.00 132 ARG A N 1
ATOM 1075 C CA . ARG A 1 132 ? 0.827 -15.976 6.616 1.00 86.00 132 ARG A CA 1
ATOM 1076 C C . ARG A 1 132 ? 0.114 -17.302 6.857 1.00 86.00 132 ARG A C 1
ATOM 1078 O O . ARG A 1 132 ? 0.233 -18.235 6.067 1.00 86.00 132 ARG A O 1
ATOM 1085 N N . SER A 1 133 ? -0.624 -17.357 7.956 1.00 86.69 133 SER A N 1
ATOM 1086 C CA . SER A 1 133 ? -1.400 -18.508 8.411 1.00 86.69 133 SER A CA 1
ATOM 1087 C C . SER A 1 133 ? -2.688 -18.000 9.073 1.00 86.69 133 SER A C 1
ATOM 1089 O O . SER A 1 133 ? -2.830 -18.111 10.295 1.00 86.69 133 SER A O 1
ATOM 1091 N N . PRO A 1 134 ? -3.594 -17.387 8.289 1.00 80.69 134 PRO A N 1
ATOM 1092 C CA . PRO A 1 134 ? -4.768 -16.696 8.803 1.00 80.69 134 PRO A CA 1
ATOM 1093 C C . PRO A 1 134 ? -5.662 -17.673 9.568 1.00 80.69 134 PRO A C 1
ATOM 1095 O O . PRO A 1 134 ? -5.780 -18.846 9.202 1.00 80.69 134 PRO A O 1
ATOM 1098 N N . SER A 1 135 ? -6.289 -17.194 10.642 1.00 74.00 135 SER A N 1
ATOM 1099 C CA . SER A 1 135 ? -7.256 -18.009 11.380 1.00 74.00 135 SER A CA 1
ATOM 1100 C C . SER A 1 135 ? -8.478 -18.266 10.503 1.00 74.00 135 SER A C 1
ATOM 1102 O O . SER A 1 135 ? -9.062 -17.332 9.961 1.00 74.00 135 SER A O 1
ATOM 1104 N N . ILE A 1 136 ? -8.880 -19.531 10.391 1.00 75.38 136 ILE A N 1
ATOM 1105 C CA . ILE A 1 136 ? -10.159 -19.909 9.769 1.00 75.38 136 ILE A CA 1
ATOM 1106 C C . ILE A 1 136 ? -11.297 -19.750 10.791 1.00 75.38 136 ILE A C 1
ATOM 1108 O O . ILE A 1 136 ? -12.459 -19.569 10.430 1.00 75.38 136 ILE A O 1
ATOM 1112 N N . GLU A 1 137 ? -10.964 -19.789 12.082 1.00 76.12 137 GLU A N 1
ATOM 1113 C CA . GLU A 1 137 ? -11.923 -19.610 13.161 1.00 76.12 137 GLU A CA 1
ATOM 1114 C C . GLU A 1 137 ? -12.257 -18.130 13.380 1.00 76.12 137 GLU A C 1
ATOM 1116 O O . GLU A 1 137 ? -11.370 -17.272 13.273 1.00 76.12 137 GLU A O 1
ATOM 1121 N N . PRO A 1 138 ? -13.524 -17.822 13.719 1.00 75.62 138 PRO A N 1
ATOM 1122 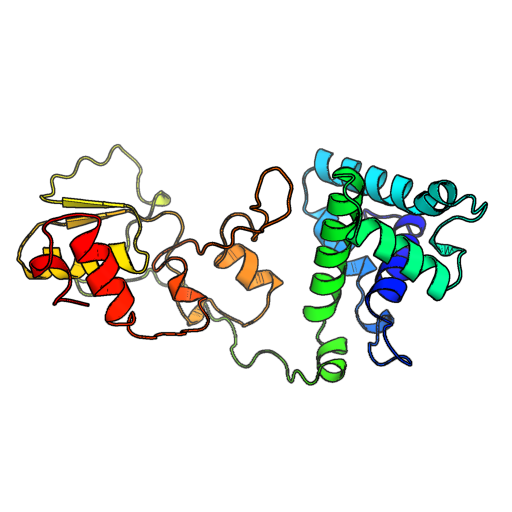C CA . PRO A 1 138 ? -13.953 -16.464 13.998 1.00 75.62 138 PRO A CA 1
ATOM 1123 C C . PRO A 1 138 ? -13.226 -15.918 15.222 1.00 75.62 138 PRO A C 1
ATOM 1125 O O . PRO A 1 138 ? -13.004 -16.621 16.207 1.00 75.62 138 PRO A O 1
ATOM 1128 N N . ILE A 1 139 ? -12.920 -14.627 15.186 1.00 79.62 139 ILE A N 1
ATOM 1129 C CA . ILE A 1 139 ? -12.278 -13.964 16.312 1.00 79.62 139 ILE A CA 1
ATOM 1130 C C . ILE A 1 139 ? -13.278 -13.848 17.463 1.00 79.62 139 ILE A C 1
ATOM 1132 O O . ILE A 1 139 ? -14.328 -13.209 17.335 1.00 79.62 139 ILE A O 1
ATOM 1136 N N . ILE A 1 140 ? -12.919 -14.467 18.585 1.00 81.25 140 ILE A N 1
ATOM 1137 C CA . ILE A 1 140 ? -13.661 -14.416 19.840 1.00 81.25 140 ILE A CA 1
ATOM 1138 C C . ILE A 1 140 ? -13.045 -13.326 20.718 1.00 81.25 140 ILE A C 1
ATOM 1140 O O . ILE A 1 140 ? -11.853 -13.352 21.021 1.00 81.25 140 ILE A O 1
ATOM 1144 N N . LEU A 1 141 ? -13.859 -12.346 21.098 1.00 80.88 141 LEU A N 1
ATOM 1145 C CA . LEU A 1 141 ? -13.503 -11.300 22.051 1.00 80.88 141 LEU A CA 1
ATOM 1146 C C . LEU A 1 141 ? -13.366 -11.903 23.456 1.00 80.88 141 LEU A C 1
ATOM 1148 O O . LEU A 1 141 ? -13.947 -12.945 23.744 1.00 80.88 141 LEU A O 1
ATOM 1152 N N . GLU A 1 142 ? -12.685 -11.215 24.374 1.00 76.94 142 GLU A N 1
ATOM 1153 C CA . GLU A 1 142 ? -12.478 -11.697 25.756 1.00 76.94 142 GLU A CA 1
ATOM 1154 C C . GLU A 1 142 ? -13.780 -12.067 26.488 1.00 76.94 142 GLU A C 1
ATOM 1156 O O . GLU A 1 142 ? -13.797 -12.957 27.330 1.00 76.94 142 GLU A O 1
ATOM 1161 N N . ARG A 1 143 ? -14.898 -11.424 26.129 1.00 76.69 143 ARG A N 1
ATOM 1162 C CA . ARG A 1 143 ? -16.235 -11.716 26.671 1.00 76.69 143 ARG A CA 1
ATOM 1163 C C . ARG A 1 143 ? -16.898 -12.971 26.077 1.00 76.69 143 ARG A C 1
ATOM 1165 O O . ARG A 1 143 ? -18.059 -13.232 26.369 1.00 76.69 143 ARG A O 1
ATOM 1172 N N . GLY A 1 144 ? -16.203 -13.722 25.222 1.00 81.50 144 GLY A N 1
ATOM 1173 C CA . GLY A 1 144 ? -16.727 -14.904 24.527 1.00 81.50 144 GLY A CA 1
ATOM 1174 C C . GLY A 1 144 ? -17.588 -14.589 23.299 1.00 81.50 144 GLY A C 1
ATOM 1175 O O . GLY A 1 144 ? -18.092 -15.496 22.641 1.00 81.50 144 GLY A O 1
ATOM 1176 N N . GLU A 1 145 ? -17.765 -13.311 22.967 1.00 82.81 145 GLU A N 1
ATOM 1177 C CA . GLU A 1 145 ? -18.578 -12.869 21.835 1.00 82.81 145 GLU A CA 1
ATOM 1178 C C . GLU A 1 145 ? -17.764 -12.869 20.540 1.00 82.81 145 GLU A C 1
ATOM 1180 O O . GLU A 1 145 ? -16.586 -12.516 20.531 1.00 82.81 145 GLU A O 1
ATOM 1185 N N . LYS A 1 146 ? -18.399 -13.210 19.418 1.00 84.75 146 LYS A N 1
ATOM 1186 C CA . LYS A 1 146 ? -17.782 -13.042 18.097 1.00 84.75 146 LYS A CA 1
ATOM 1187 C C . LYS A 1 146 ? -17.722 -11.561 17.733 1.00 84.75 146 LYS A C 1
ATOM 1189 O O . LYS A 1 146 ? -18.681 -10.825 17.979 1.00 84.75 146 LYS A O 1
ATOM 1194 N N . LEU A 1 147 ? -16.633 -11.144 17.088 1.00 86.44 147 LEU A N 1
ATOM 1195 C CA . LEU A 1 147 ? -16.586 -9.842 16.424 1.00 86.44 147 LEU A CA 1
ATOM 1196 C C . LEU A 1 147 ? -17.726 -9.760 15.399 1.00 86.44 147 LEU A C 1
ATOM 1198 O O . LEU A 1 147 ? -17.831 -10.614 14.522 1.00 86.44 147 LEU A O 1
ATOM 1202 N N . LYS A 1 148 ? -18.572 -8.733 15.513 1.00 87.25 148 LYS A N 1
ATOM 1203 C CA . LYS A 1 148 ? -19.684 -8.519 14.586 1.00 87.25 148 LYS A CA 1
ATOM 1204 C C . LYS A 1 148 ? -19.229 -7.656 13.416 1.00 87.25 148 LYS A C 1
ATOM 1206 O O . LYS A 1 148 ? -18.803 -6.521 13.613 1.00 87.25 148 LYS A O 1
ATOM 1211 N N . THR A 1 149 ? -19.341 -8.187 12.211 1.00 88.31 149 THR A N 1
ATOM 1212 C CA . THR A 1 149 ? -18.990 -7.516 10.957 1.00 88.31 149 THR A CA 1
ATOM 1213 C C . THR A 1 149 ? -20.239 -7.008 10.243 1.00 88.31 149 THR A C 1
ATOM 1215 O O . THR A 1 149 ? -21.362 -7.380 10.585 1.00 88.31 149 THR A O 1
ATOM 1218 N N . ALA A 1 150 ? -20.055 -6.194 9.200 1.00 85.50 150 ALA A N 1
ATOM 1219 C CA . ALA A 1 150 ? -21.159 -5.757 8.345 1.00 85.50 150 ALA A CA 1
ATOM 1220 C C . ALA A 1 150 ? -21.920 -6.937 7.705 1.00 85.50 150 ALA A C 1
ATOM 1222 O O . ALA A 1 150 ? -23.130 -6.854 7.519 1.00 85.50 150 ALA A O 1
ATOM 1223 N N . SER A 1 151 ? -21.238 -8.054 7.424 1.00 85.81 151 SER A N 1
ATOM 1224 C CA . SER A 1 151 ? -21.866 -9.250 6.844 1.00 85.81 151 SER A CA 1
ATOM 1225 C C . SER A 1 151 ? -22.808 -9.983 7.809 1.00 85.81 151 SER A C 1
ATOM 1227 O O . SER A 1 151 ? -23.719 -10.678 7.368 1.00 85.81 151 SER A O 1
ATOM 1229 N N . ASP A 1 152 ? -22.660 -9.758 9.118 1.00 85.69 152 ASP A N 1
ATOM 1230 C CA . ASP A 1 152 ? -23.536 -10.316 10.156 1.00 85.69 152 ASP A CA 1
ATOM 1231 C C . ASP A 1 152 ? -24.818 -9.484 10.364 1.00 85.69 152 ASP A C 1
ATOM 1233 O O . ASP A 1 152 ? -25.624 -9.763 11.260 1.00 85.69 152 ASP A O 1
ATOM 1237 N N . VAL A 1 153 ? -24.995 -8.407 9.592 1.00 86.12 153 VAL A N 1
ATOM 1238 C CA . VAL A 1 153 ? -26.109 -7.464 9.718 1.00 86.12 153 VAL A CA 1
ATOM 1239 C C . VAL A 1 153 ? -27.159 -7.758 8.648 1.00 86.12 153 VAL A C 1
ATOM 1241 O O . VAL A 1 153 ? -27.105 -7.236 7.542 1.00 86.12 153 VAL A O 1
ATOM 1244 N N . SER A 1 154 ? -28.143 -8.593 8.987 1.00 88.06 154 SER A N 1
ATOM 1245 C CA . SER A 1 154 ? -29.266 -8.936 8.096 1.00 88.06 154 SER A CA 1
ATOM 1246 C C . SER A 1 154 ? -30.475 -7.997 8.210 1.00 88.06 154 SER A C 1
ATOM 1248 O O . SER A 1 154 ? -31.392 -8.066 7.395 1.00 88.06 154 SER A O 1
ATOM 1250 N N . ALA A 1 155 ? -30.494 -7.126 9.221 1.00 88.94 155 ALA A N 1
ATOM 1251 C CA . ALA A 1 155 ? -31.547 -6.150 9.481 1.00 88.94 155 ALA A CA 1
ATOM 1252 C C . ALA A 1 155 ? -30.971 -4.925 10.207 1.00 88.94 155 ALA A C 1
ATOM 1254 O O . ALA A 1 155 ? -29.848 -4.968 10.714 1.00 88.94 155 ALA A O 1
ATOM 1255 N N . GLU A 1 156 ? -31.747 -3.842 10.285 1.00 89.31 156 GLU A N 1
ATOM 1256 C CA . GLU A 1 156 ? -31.345 -2.622 10.990 1.00 89.31 156 GLU A CA 1
ATOM 1257 C C . GLU A 1 156 ? -30.924 -2.918 12.443 1.00 89.31 156 GLU A C 1
ATOM 1259 O O . GLU A 1 156 ? -31.658 -3.537 13.217 1.00 89.31 156 GLU A O 1
ATOM 1264 N N . ILE A 1 157 ? -29.741 -2.438 12.839 1.00 86.62 157 ILE A N 1
ATOM 1265 C CA . ILE A 1 157 ? -29.248 -2.549 14.214 1.00 86.62 157 ILE A CA 1
ATOM 1266 C C . ILE A 1 157 ? -29.491 -1.231 14.937 1.00 86.62 157 ILE A C 1
ATOM 1268 O O . ILE A 1 157 ? -28.851 -0.222 14.655 1.00 86.62 157 ILE A O 1
ATOM 1272 N N . ARG A 1 158 ? -30.361 -1.267 15.948 1.00 90.19 158 ARG A N 1
ATOM 1273 C CA . ARG A 1 158 ? -30.556 -0.165 16.896 1.00 90.19 158 ARG A CA 1
ATOM 1274 C C . ARG A 1 158 ? -29.986 -0.566 18.252 1.00 90.19 158 ARG A C 1
ATOM 1276 O O . ARG A 1 158 ? -30.461 -1.513 18.880 1.00 90.19 158 ARG A O 1
ATOM 1283 N N . LYS A 1 159 ? -28.948 0.135 18.708 1.00 90.19 159 LYS A N 1
ATOM 1284 C CA . LYS A 1 159 ? -28.315 -0.074 20.018 1.00 90.19 159 LYS A CA 1
ATOM 1285 C C . LYS A 1 159 ? -28.232 1.254 20.763 1.00 90.19 159 LYS A C 1
ATOM 1287 O O . LYS A 1 159 ? -28.002 2.291 20.153 1.00 90.19 159 LYS A O 1
ATOM 1292 N N . LYS A 1 160 ? -28.438 1.207 22.080 1.00 94.81 160 LYS A N 1
ATOM 1293 C CA . LYS A 1 160 ? -28.245 2.350 22.979 1.00 94.81 160 LYS A CA 1
ATOM 1294 C C . LYS A 1 160 ? -26.892 2.208 23.666 1.00 94.81 160 LYS A C 1
ATOM 1296 O O . LYS A 1 160 ? -26.577 1.129 24.166 1.00 94.81 160 LYS A O 1
ATOM 1301 N N . ALA A 1 161 ? -26.135 3.291 23.687 1.00 96.56 161 ALA A N 1
ATOM 1302 C CA . ALA A 1 161 ? -24.837 3.403 24.330 1.00 96.56 161 ALA A CA 1
ATOM 1303 C C . ALA A 1 161 ? -24.697 4.816 24.892 1.00 96.56 161 ALA A C 1
ATOM 1305 O O . ALA A 1 161 ? -25.383 5.729 24.429 1.00 96.56 161 ALA A O 1
ATOM 1306 N N . ASP A 1 162 ? -23.816 4.975 25.869 1.00 97.88 162 ASP A N 1
ATOM 1307 C CA . ASP A 1 162 ? -23.483 6.286 26.417 1.00 97.88 162 ASP A CA 1
ATOM 1308 C C . ASP A 1 162 ? -22.544 7.028 25.457 1.00 97.88 162 ASP A C 1
ATOM 1310 O O . ASP A 1 162 ? -22.654 8.239 25.285 1.00 97.88 162 ASP A O 1
ATOM 1314 N N . VAL A 1 163 ? -21.648 6.291 24.782 1.00 97.62 163 VAL A N 1
ATOM 1315 C CA . VAL A 1 163 ? -20.697 6.841 23.806 1.00 97.62 163 VAL A CA 1
ATOM 1316 C C . VAL A 1 163 ? -20.584 5.936 22.577 1.00 97.62 163 VAL A C 1
ATOM 1318 O O . VAL A 1 163 ? -20.518 4.712 22.690 1.00 97.62 163 VAL A O 1
ATOM 1321 N N . CYS A 1 164 ? -20.520 6.547 21.393 1.00 96.81 164 CYS A N 1
ATOM 1322 C CA . CYS A 1 164 ? -20.158 5.883 20.142 1.00 96.81 164 CYS A CA 1
ATOM 1323 C C . CYS A 1 164 ? -18.807 6.421 19.659 1.00 96.81 164 CYS A C 1
ATOM 1325 O O . CYS A 1 164 ? -18.695 7.597 19.320 1.00 96.81 164 CYS A O 1
ATOM 1327 N N . VAL A 1 165 ? -17.792 5.564 19.617 1.00 97.44 165 VAL A N 1
ATOM 1328 C CA . VAL A 1 165 ? -16.471 5.871 19.065 1.00 97.44 165 VAL A CA 1
ATOM 1329 C C . VAL A 1 165 ? -16.426 5.370 17.624 1.00 97.44 165 VAL A C 1
ATOM 1331 O O . VAL A 1 165 ? -16.719 4.205 17.362 1.00 97.44 165 VAL A O 1
ATOM 1334 N N . ILE A 1 166 ? -16.076 6.248 16.685 1.00 96.38 166 ILE A N 1
ATOM 1335 C CA . ILE A 1 166 ? -15.938 5.917 15.263 1.00 96.38 166 ILE A CA 1
ATOM 1336 C C . ILE A 1 166 ? -14.448 5.925 14.922 1.00 96.38 166 ILE A C 1
ATOM 1338 O O . ILE A 1 166 ? -13.783 6.950 15.055 1.00 96.38 166 ILE A O 1
ATOM 1342 N N . GLY A 1 167 ? -13.940 4.778 14.486 1.00 95.88 167 GLY A N 1
ATOM 1343 C CA . GLY A 1 167 ? -12.525 4.505 14.280 1.00 95.88 167 GLY A CA 1
ATOM 1344 C C . GLY A 1 167 ? -11.862 3.947 15.540 1.00 95.88 167 GLY A C 1
ATOM 1345 O O . 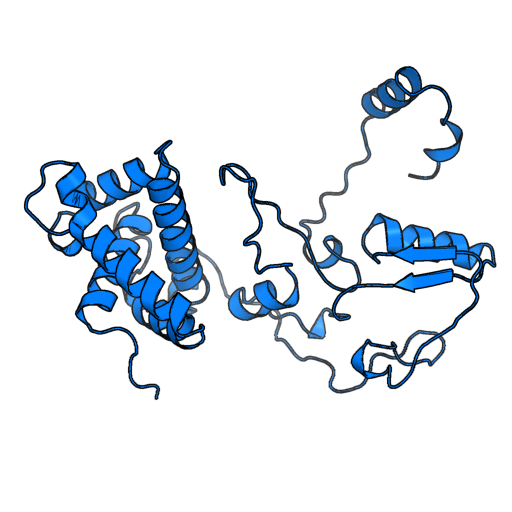GLY A 1 167 ? -11.922 4.523 16.622 1.00 95.88 167 GLY A O 1
ATOM 1346 N N . SER A 1 168 ? -11.175 2.826 15.378 1.00 95.56 168 SER A N 1
ATOM 1347 C CA . SER A 1 168 ? -10.422 2.087 16.397 1.00 95.56 168 SER A CA 1
ATOM 1348 C C . SER A 1 168 ? -8.907 2.270 16.254 1.00 95.56 168 SER A C 1
ATOM 1350 O O . SER A 1 168 ? -8.118 1.445 16.709 1.00 95.56 168 SER A O 1
ATOM 1352 N N . GLY A 1 169 ? -8.486 3.365 15.615 1.00 94.31 169 GLY A N 1
ATOM 1353 C CA . GLY A 1 169 ? -7.083 3.767 15.537 1.00 94.31 169 GLY A CA 1
ATOM 1354 C C . GLY A 1 169 ? -6.493 4.176 16.893 1.00 94.31 169 GLY A C 1
ATOM 1355 O O . GLY A 1 169 ? -7.133 4.044 17.936 1.00 94.31 169 GLY A O 1
ATOM 1356 N N . ALA A 1 170 ? -5.285 4.750 16.864 1.00 92.38 170 ALA A N 1
ATOM 1357 C CA . ALA A 1 170 ? -4.498 5.101 18.055 1.00 92.38 170 ALA A CA 1
ATOM 1358 C C . ALA A 1 170 ? -5.295 5.832 19.152 1.00 92.38 170 ALA A C 1
ATOM 1360 O O . ALA A 1 170 ? -5.243 5.442 20.313 1.00 92.38 170 ALA A O 1
ATOM 1361 N N . GLY A 1 171 ? -6.056 6.870 18.789 1.00 93.12 171 GLY A N 1
ATOM 1362 C CA . GLY A 1 171 ? -6.871 7.617 19.752 1.00 93.12 171 GLY A CA 1
ATOM 1363 C C . GLY A 1 171 ? -8.192 6.928 20.098 1.00 93.12 171 GLY A C 1
ATOM 1364 O O . GLY A 1 171 ? -8.587 6.888 21.260 1.00 93.12 171 GLY A O 1
ATOM 1365 N N . GLY A 1 172 ? -8.875 6.364 19.099 1.00 96.12 172 GLY A N 1
ATOM 1366 C CA . GLY A 1 172 ? -10.215 5.800 19.269 1.00 96.12 172 GLY A CA 1
ATOM 1367 C C . GLY A 1 172 ? -10.237 4.543 20.135 1.00 96.12 172 GLY A C 1
ATOM 1368 O O . GLY A 1 172 ? -11.066 4.436 21.038 1.00 96.12 172 GLY A O 1
ATOM 1369 N N . ALA A 1 173 ? -9.288 3.623 19.936 1.00 94.75 173 ALA A N 1
ATOM 1370 C CA . ALA A 1 173 ? -9.190 2.420 20.762 1.00 94.75 173 ALA A CA 1
ATOM 1371 C C . ALA A 1 173 ? -8.872 2.750 22.230 1.00 94.75 173 ALA A C 1
ATOM 1373 O O . ALA A 1 173 ? -9.491 2.187 23.134 1.00 94.75 173 ALA A O 1
ATOM 1374 N N . VAL A 1 174 ? -7.954 3.694 22.471 1.00 95.19 174 VAL A N 1
ATOM 1375 C CA . VAL A 1 174 ? -7.610 4.157 23.825 1.00 95.19 174 VAL A CA 1
ATOM 1376 C C . VAL A 1 174 ? -8.820 4.818 24.481 1.00 95.19 174 VAL A C 1
ATOM 1378 O O . VAL A 1 174 ? -9.204 4.426 25.577 1.00 95.19 174 VAL A O 1
ATOM 1381 N N . MET A 1 175 ? -9.492 5.738 23.785 1.00 95.88 175 MET A N 1
ATOM 1382 C CA . MET A 1 175 ? -10.706 6.388 24.286 1.00 95.88 175 MET A CA 1
ATOM 1383 C C . MET A 1 175 ? -11.797 5.368 24.636 1.00 95.88 175 MET A C 1
ATOM 1385 O O . MET A 1 175 ? -12.378 5.423 25.719 1.00 95.88 175 MET A O 1
ATOM 1389 N N . ALA A 1 176 ? -12.059 4.404 23.748 1.00 95.75 176 ALA A N 1
ATOM 1390 C CA . ALA A 1 176 ? -13.057 3.367 23.986 1.00 95.75 176 ALA A CA 1
ATOM 1391 C C . ALA A 1 176 ? -12.724 2.526 25.227 1.00 95.75 176 ALA A C 1
ATOM 1393 O O . ALA A 1 176 ? -13.620 2.237 26.024 1.00 95.75 176 ALA A O 1
ATOM 1394 N N . LYS A 1 177 ? -11.446 2.174 25.418 1.00 94.69 177 LYS A N 1
ATOM 1395 C CA . LYS A 1 177 ? -10.964 1.449 26.598 1.00 94.69 177 LYS A CA 1
ATOM 1396 C C . LYS A 1 177 ? -11.169 2.259 27.879 1.00 94.69 177 LYS A C 1
ATOM 1398 O O . LYS A 1 177 ? -11.822 1.763 28.794 1.00 94.69 177 LYS A O 1
ATOM 1403 N N . GLU A 1 178 ? -10.665 3.489 27.928 1.00 96.62 178 GLU A N 1
ATOM 1404 C CA . GLU A 1 178 ? -10.726 4.349 29.118 1.00 96.62 178 GLU A CA 1
ATOM 1405 C C . GLU A 1 178 ? -12.174 4.637 29.544 1.00 96.62 178 GLU A C 1
ATOM 1407 O O . GLU A 1 178 ? -12.529 4.522 30.718 1.00 96.62 178 GLU A O 1
ATOM 1412 N N . LEU A 1 179 ? -13.055 4.950 28.588 1.00 96.69 179 LEU A N 1
ATOM 1413 C CA . LEU A 1 179 ? -14.474 5.190 28.866 1.00 96.69 179 LEU A CA 1
ATOM 1414 C C . LEU A 1 179 ? -15.187 3.921 29.351 1.00 96.69 179 LEU A C 1
ATOM 1416 O O . LEU A 1 179 ? -15.980 3.986 30.292 1.00 96.69 179 LEU A O 1
ATOM 1420 N N . SER A 1 180 ? -14.876 2.764 28.758 1.00 94.75 180 SER A N 1
ATOM 1421 C CA . SER A 1 180 ? -15.441 1.481 29.193 1.00 94.75 180 SER A CA 1
ATOM 1422 C C . SER A 1 180 ? -14.998 1.117 30.612 1.00 94.75 180 SER A C 1
ATOM 1424 O O . SER A 1 180 ? -15.810 0.654 31.409 1.00 94.75 180 SER A O 1
ATOM 1426 N N . GLN A 1 181 ? -13.730 1.363 30.964 1.00 94.88 181 GLN A N 1
ATOM 1427 C CA . GLN A 1 181 ? -13.201 1.124 32.314 1.00 94.88 181 GLN A CA 1
ATOM 1428 C C . GLN A 1 181 ? -13.839 2.036 33.371 1.00 94.88 181 GLN A C 1
ATOM 1430 O O . GLN A 1 181 ? -13.959 1.642 34.528 1.00 94.88 181 GLN A O 1
ATOM 1435 N N . LYS A 1 182 ? -14.324 3.215 32.969 1.00 96.88 182 LYS A N 1
ATOM 1436 C CA . LYS A 1 182 ? -15.133 4.108 33.813 1.00 96.88 182 LYS A CA 1
ATOM 1437 C C . LYS A 1 182 ? -16.608 3.692 33.923 1.00 96.88 182 LYS A C 1
ATOM 1439 O O . LYS A 1 182 ? -17.394 4.408 34.537 1.00 96.88 182 LYS A O 1
ATOM 1444 N N . GLY A 1 183 ? -16.993 2.550 33.350 1.00 96.44 183 GLY A N 1
ATOM 1445 C CA . GLY A 1 183 ? -18.336 1.977 33.457 1.00 96.44 183 GLY A CA 1
ATOM 1446 C C . GLY A 1 183 ? -19.337 2.461 32.405 1.00 96.44 183 GLY A C 1
ATOM 1447 O O . GLY A 1 183 ? -20.514 2.116 32.498 1.00 96.44 183 GLY A O 1
ATOM 1448 N N . LEU A 1 184 ? -18.899 3.231 31.403 1.00 97.56 184 LEU A N 1
ATOM 1449 C CA . LEU A 1 184 ? -19.770 3.668 30.310 1.00 97.56 184 LEU A CA 1
ATOM 1450 C C . LEU A 1 184 ? -20.005 2.540 29.303 1.00 97.56 184 LEU A C 1
ATOM 1452 O O . LEU A 1 184 ? -19.114 1.748 28.988 1.00 97.56 184 LEU A O 1
ATOM 1456 N N . LYS A 1 185 ? -21.208 2.500 28.731 1.00 95.88 185 LYS A N 1
ATOM 1457 C CA . LYS A 1 185 ? -21.543 1.636 27.599 1.00 95.88 185 LYS A CA 1
ATOM 1458 C C . LYS A 1 185 ? -21.005 2.275 26.330 1.00 95.88 185 LYS A C 1
ATOM 1460 O O . LYS A 1 185 ? -21.556 3.266 25.853 1.00 95.88 185 LYS A O 1
ATOM 1465 N N . VAL A 1 186 ? -19.950 1.691 25.774 1.00 95.88 186 VAL A N 1
ATOM 1466 C CA . VAL A 1 186 ? -19.295 2.194 24.565 1.00 95.88 186 VAL A CA 1
ATOM 1467 C C . VAL A 1 186 ? -19.584 1.277 23.380 1.00 95.88 186 VAL A C 1
ATOM 1469 O O . VAL A 1 186 ? -19.402 0.063 23.462 1.00 95.88 186 VAL A O 1
ATOM 1472 N N . ILE A 1 187 ? -20.006 1.864 22.260 1.00 94.12 187 ILE A N 1
ATOM 1473 C CA . ILE A 1 187 ? -19.996 1.210 20.946 1.00 94.12 187 ILE A CA 1
ATOM 1474 C C . ILE A 1 187 ? -18.773 1.715 20.186 1.00 94.12 187 ILE A C 1
ATOM 1476 O O . ILE A 1 187 ? -18.573 2.921 20.083 1.00 94.12 187 ILE A O 1
ATOM 1480 N N . LEU A 1 188 ? -17.975 0.797 19.645 1.00 93.62 188 LEU A N 1
ATOM 1481 C CA . LEU A 1 188 ? -16.851 1.102 18.764 1.00 93.62 188 LEU A CA 1
ATOM 1482 C C . LEU A 1 188 ? -17.197 0.633 17.350 1.00 93.62 188 LEU A C 1
ATOM 1484 O O . LEU A 1 188 ? -17.520 -0.538 17.153 1.00 93.62 188 LEU A O 1
ATOM 1488 N N . LEU A 1 189 ? -17.147 1.546 16.386 1.00 93.94 189 LEU A N 1
ATOM 1489 C CA . LEU A 1 189 ? -17.370 1.266 14.970 1.00 93.94 189 LEU A CA 1
ATOM 1490 C C . LEU A 1 189 ? -16.057 1.422 14.215 1.00 93.94 189 LEU A C 1
ATOM 1492 O O . LEU A 1 189 ? -15.373 2.426 14.377 1.00 93.94 189 LEU A O 1
ATOM 1496 N N . GLU A 1 190 ? -15.725 0.453 13.374 1.00 94.19 190 GLU A N 1
ATOM 1497 C CA . GLU A 1 190 ? -14.529 0.470 12.535 1.00 94.19 190 GLU A CA 1
ATOM 1498 C C . GLU A 1 190 ? -14.891 0.041 11.112 1.00 94.19 190 GLU A C 1
ATOM 1500 O O . GLU A 1 190 ? -15.791 -0.775 10.906 1.00 94.19 190 GLU A O 1
ATOM 1505 N N . MET A 1 191 ? -14.194 0.622 10.140 1.00 91.12 191 MET A N 1
ATOM 1506 C CA . MET A 1 191 ? -14.256 0.242 8.739 1.00 91.12 191 MET A CA 1
ATOM 1507 C C . MET A 1 191 ? -13.288 -0.919 8.477 1.00 91.12 191 MET A C 1
ATOM 1509 O O . MET A 1 191 ? -12.173 -0.934 8.987 1.00 91.12 191 MET A O 1
ATOM 1513 N N . GLU A 1 192 ? -13.674 -1.843 7.597 1.00 88.94 192 GLU A N 1
ATOM 1514 C CA . GLU A 1 192 ? -12.905 -3.053 7.264 1.00 88.94 192 GLU A CA 1
ATOM 1515 C C . GLU A 1 192 ? -12.792 -4.063 8.426 1.00 88.94 192 GLU A C 1
ATOM 1517 O O . GLU A 1 192 ? -13.574 -4.056 9.376 1.00 88.94 192 GLU A O 1
ATOM 1522 N N . GLY A 1 193 ? -11.885 -5.033 8.281 1.00 87.00 193 GLY A N 1
ATOM 1523 C CA . GLY A 1 193 ? -11.767 -6.188 9.163 1.00 87.00 193 GLY A CA 1
ATOM 1524 C C . GLY A 1 193 ? -10.775 -6.020 10.312 1.00 87.00 193 GLY A C 1
ATOM 1525 O O . GLY A 1 193 ? -10.074 -5.017 10.453 1.00 87.00 193 GLY A O 1
ATOM 1526 N N . TYR A 1 194 ? -10.693 -7.069 11.127 1.00 89.38 194 TYR A N 1
ATOM 1527 C CA . TYR A 1 194 ? -9.655 -7.224 12.135 1.00 89.38 194 TYR A CA 1
ATOM 1528 C C . TYR A 1 194 ? -8.577 -8.170 11.614 1.00 89.38 194 TYR A C 1
ATOM 1530 O O . TYR A 1 194 ? -8.807 -9.373 11.512 1.00 89.38 194 TYR A O 1
ATOM 1538 N N . ASN A 1 195 ? -7.411 -7.615 11.290 1.00 88.88 195 ASN A N 1
ATOM 1539 C CA . ASN A 1 195 ? -6.252 -8.388 10.865 1.00 88.88 195 ASN A CA 1
ATOM 1540 C C . ASN A 1 195 ? -5.284 -8.547 12.039 1.00 88.88 195 ASN A C 1
ATOM 1542 O O . ASN A 1 195 ? -4.971 -7.587 12.744 1.00 88.88 195 ASN A O 1
ATOM 1546 N N . THR A 1 196 ? -4.800 -9.763 12.239 1.00 87.50 196 THR A N 1
ATOM 1547 C CA . THR A 1 196 ? -3.865 -10.132 13.301 1.00 87.50 196 THR A CA 1
ATOM 1548 C C . THR A 1 196 ? -2.494 -10.456 12.719 1.00 87.50 196 THR A C 1
ATOM 1550 O O . THR A 1 196 ? -2.336 -10.615 11.512 1.00 87.50 196 THR A O 1
ATOM 1553 N N . SER A 1 197 ? -1.489 -10.650 13.577 1.00 88.25 197 SER A N 1
ATOM 1554 C CA . SER A 1 197 ? -0.145 -11.061 13.141 1.00 88.25 197 SER A CA 1
ATOM 1555 C C . SER A 1 197 ? -0.124 -12.335 12.287 1.00 88.25 197 SER A C 1
ATOM 1557 O O . SER A 1 197 ? 0.789 -12.516 11.487 1.00 88.25 197 SER A O 1
ATOM 1559 N N . ARG A 1 198 ? -1.137 -13.200 12.421 1.00 89.00 198 ARG A N 1
ATOM 1560 C CA . ARG A 1 198 ? -1.303 -14.421 11.620 1.00 89.00 198 ARG A CA 1
ATOM 1561 C C . ARG A 1 198 ? -1.654 -14.144 10.161 1.00 89.00 198 ARG A C 1
ATOM 1563 O O . ARG A 1 198 ? -1.374 -14.970 9.294 1.00 89.00 198 ARG A O 1
ATOM 1570 N N . ASP A 1 199 ? -2.261 -12.997 9.892 1.00 90.44 199 ASP A N 1
ATOM 1571 C CA . ASP A 1 199 ? -2.669 -12.588 8.554 1.00 90.44 199 ASP A CA 1
ATOM 1572 C C . ASP A 1 199 ? -1.502 -11.995 7.756 1.00 90.44 199 ASP A C 1
ATOM 1574 O O . ASP A 1 199 ? -1.637 -11.798 6.550 1.00 90.44 199 ASP A O 1
ATOM 1578 N N . PHE A 1 200 ? -0.353 -11.747 8.398 1.00 92.38 200 PHE A N 1
ATOM 1579 C CA . PHE A 1 200 ? 0.784 -11.043 7.810 1.00 92.38 200 PHE A CA 1
ATOM 1580 C C . PHE A 1 200 ? 1.862 -11.997 7.280 1.00 92.38 200 PHE A C 1
ATOM 1582 O O . PHE A 1 200 ? 2.148 -13.031 7.879 1.00 92.38 200 PHE A O 1
ATOM 1589 N N . ASN A 1 201 ? 2.493 -11.632 6.161 1.00 92.31 201 ASN A N 1
ATOM 1590 C CA . ASN A 1 201 ? 3.601 -12.388 5.552 1.00 92.31 201 ASN A CA 1
ATOM 1591 C C . ASN A 1 201 ? 4.763 -11.526 5.051 1.00 92.31 201 ASN A C 1
ATOM 1593 O O . ASN A 1 201 ? 5.626 -12.054 4.360 1.00 92.31 201 ASN A O 1
ATOM 1597 N N . GLN A 1 202 ? 4.781 -10.223 5.351 1.00 90.19 202 GLN A N 1
ATOM 1598 C CA . GLN A 1 202 ? 5.813 -9.301 4.849 1.00 90.19 202 GLN A CA 1
ATOM 1599 C C . GLN A 1 202 ? 5.938 -9.300 3.312 1.00 90.19 202 GLN A C 1
ATOM 1601 O O . GLN A 1 202 ? 7.008 -9.020 2.789 1.00 90.19 202 GLN A O 1
ATOM 1606 N N . ARG A 1 203 ? 4.859 -9.626 2.587 1.00 90.12 203 ARG A N 1
ATOM 1607 C CA . ARG A 1 203 ? 4.803 -9.508 1.128 1.00 90.12 203 ARG A CA 1
ATOM 1608 C C . ARG A 1 203 ? 3.931 -8.332 0.741 1.00 90.12 203 ARG A C 1
ATOM 1610 O O . ARG A 1 203 ? 2.746 -8.308 1.073 1.00 90.12 203 ARG A O 1
ATOM 1617 N N . GLU A 1 204 ? 4.491 -7.362 0.041 1.00 86.81 204 GLU A N 1
ATOM 1618 C CA . GLU A 1 204 ? 3.818 -6.112 -0.298 1.00 86.81 204 GLU A CA 1
ATOM 1619 C C . GLU A 1 204 ? 2.534 -6.355 -1.099 1.00 86.81 204 GLU A C 1
ATOM 1621 O O . GLU A 1 204 ? 1.510 -5.738 -0.814 1.00 86.81 204 GLU A O 1
ATOM 1626 N N . GLU A 1 205 ? 2.535 -7.311 -2.032 1.00 84.38 205 GLU A N 1
ATOM 1627 C CA . GLU A 1 205 ? 1.363 -7.650 -2.847 1.00 84.38 205 GLU A CA 1
ATOM 1628 C C . GLU A 1 205 ? 0.153 -8.131 -2.035 1.00 84.38 205 GLU A C 1
ATOM 1630 O O . GLU A 1 205 ? -0.983 -7.973 -2.485 1.00 84.38 205 GLU A O 1
ATOM 1635 N N . ASP A 1 206 ? 0.392 -8.683 -0.846 1.00 88.38 206 ASP A N 1
ATOM 1636 C CA . ASP A 1 206 ? -0.650 -9.138 0.067 1.00 88.38 206 ASP A CA 1
ATOM 1637 C C . ASP A 1 206 ? -0.942 -8.085 1.143 1.00 88.38 206 ASP A C 1
ATOM 1639 O O . ASP A 1 206 ? -2.100 -7.862 1.500 1.00 88.38 206 ASP A O 1
ATOM 1643 N N . MET A 1 207 ? 0.097 -7.426 1.665 1.00 91.12 207 MET A N 1
ATOM 1644 C CA . MET A 1 207 ? -0.007 -6.503 2.797 1.00 91.12 207 MET A CA 1
ATOM 1645 C C . MET A 1 207 ? -0.564 -5.136 2.407 1.00 91.12 207 MET A C 1
ATOM 1647 O O . MET A 1 207 ? -1.350 -4.582 3.175 1.00 91.12 207 MET A O 1
ATOM 1651 N N . TYR A 1 208 ? -0.242 -4.614 1.219 1.00 89.12 208 TYR A N 1
ATOM 1652 C CA . TYR A 1 208 ? -0.784 -3.333 0.751 1.00 89.12 208 TYR A CA 1
ATOM 1653 C C . TYR A 1 208 ? -2.322 -3.355 0.681 1.00 89.12 208 TYR A C 1
ATOM 1655 O O . TYR A 1 208 ? -2.960 -2.540 1.352 1.00 89.12 208 TYR A O 1
ATOM 1663 N N . PRO A 1 209 ? -2.957 -4.315 -0.029 1.00 88.38 209 PRO A N 1
ATOM 1664 C CA . PRO A 1 209 ? -4.418 -4.437 -0.056 1.00 88.38 209 PRO A CA 1
ATOM 1665 C C . PRO A 1 209 ? -5.064 -4.727 1.293 1.00 88.38 209 PRO A C 1
ATOM 1667 O O . PRO A 1 209 ? -6.219 -4.347 1.515 1.00 88.38 209 PRO A O 1
ATOM 1670 N N . LEU A 1 210 ? -4.343 -5.418 2.175 1.00 90.94 210 LEU A N 1
ATOM 1671 C CA . LEU A 1 210 ? -4.854 -5.814 3.478 1.00 90.94 210 LEU A CA 1
ATOM 1672 C C . LEU A 1 210 ? -4.867 -4.648 4.473 1.00 90.94 210 LEU A C 1
ATOM 1674 O O . LEU A 1 210 ? -5.852 -4.478 5.189 1.00 90.94 210 LEU A O 1
ATOM 1678 N N . LEU A 1 211 ? -3.793 -3.853 4.516 1.00 92.25 211 LEU A N 1
ATOM 1679 C CA . LEU A 1 211 ? -3.517 -2.919 5.613 1.00 92.25 211 LEU A CA 1
ATOM 1680 C C . LEU A 1 211 ? -3.710 -1.447 5.255 1.00 92.25 211 LEU A C 1
ATOM 1682 O O . LEU A 1 211 ? -3.976 -0.647 6.152 1.00 92.25 211 LEU A O 1
ATOM 1686 N N . PHE A 1 212 ? -3.596 -1.079 3.979 1.00 91.62 212 PHE A N 1
ATOM 1687 C CA . PHE A 1 212 ? -3.611 0.318 3.556 1.00 91.62 212 PHE A CA 1
ATOM 1688 C C . PHE A 1 212 ? -4.906 0.661 2.833 1.00 91.62 212 PHE A C 1
ATOM 1690 O O . PHE A 1 212 ? -5.373 -0.053 1.940 1.00 91.62 212 PHE A O 1
ATOM 1697 N N . ALA A 1 213 ? -5.507 1.779 3.228 1.00 89.88 213 ALA A N 1
ATOM 1698 C CA . ALA A 1 213 ? -6.641 2.328 2.508 1.00 89.88 213 ALA A CA 1
ATOM 1699 C C . ALA A 1 213 ? -6.213 2.753 1.097 1.00 89.88 213 ALA A C 1
ATOM 1701 O O . ALA A 1 213 ? -5.114 3.265 0.887 1.00 89.88 213 ALA A O 1
ATOM 1702 N N . GLU A 1 214 ? -7.087 2.485 0.123 1.00 86.38 214 GLU A N 1
ATOM 1703 C CA . GLU A 1 214 ? -6.894 2.853 -1.288 1.00 86.38 214 GLU A CA 1
ATOM 1704 C C . GLU A 1 214 ? -5.569 2.362 -1.905 1.00 86.38 214 GLU A C 1
ATOM 1706 O O . GLU A 1 214 ? -5.126 2.920 -2.901 1.00 86.38 214 GLU A O 1
ATOM 1711 N N . LEU A 1 215 ? -4.934 1.317 -1.352 1.00 83.25 215 LEU A N 1
ATOM 1712 C CA . LEU A 1 215 ? -3.610 0.844 -1.793 1.00 83.25 215 LEU A CA 1
ATOM 1713 C C . LEU A 1 215 ? -2.538 1.951 -1.773 1.00 83.25 215 LEU A C 1
ATOM 1715 O O . LEU A 1 215 ? -1.656 1.956 -2.627 1.00 83.25 215 LEU A O 1
ATOM 1719 N N . GLU A 1 216 ? -2.653 2.903 -0.840 1.00 83.12 216 GLU A N 1
ATOM 1720 C CA . GLU A 1 216 ? -1.812 4.110 -0.757 1.00 83.12 216 GLU A CA 1
ATOM 1721 C C . GLU A 1 216 ? -1.955 5.081 -1.942 1.00 83.12 216 GLU A C 1
ATOM 1723 O O . GLU A 1 216 ? -1.142 5.984 -2.115 1.00 83.12 216 GLU A O 1
ATOM 1728 N N . ALA A 1 217 ? -3.004 4.950 -2.760 1.00 81.06 217 ALA A N 1
ATOM 1729 C CA . ALA A 1 217 ? -3.193 5.798 -3.937 1.00 81.06 217 ALA A CA 1
ATOM 1730 C C . ALA A 1 217 ? -3.697 7.219 -3.619 1.00 81.06 217 ALA A C 1
ATOM 1732 O O . ALA A 1 217 ? -3.885 8.019 -4.539 1.00 81.06 217 ALA A O 1
ATOM 1733 N N . ARG A 1 218 ? -3.949 7.541 -2.345 1.00 86.81 218 ARG A N 1
ATOM 1734 C CA . ARG A 1 218 ? -4.439 8.857 -1.933 1.00 86.81 218 ARG A CA 1
ATOM 1735 C C . ARG A 1 218 ? -3.314 9.884 -1.953 1.00 86.81 218 ARG A C 1
ATOM 1737 O O . ARG A 1 218 ? -2.250 9.658 -1.386 1.00 86.81 218 ARG A O 1
ATOM 1744 N N . SER A 1 219 ? -3.584 11.053 -2.518 1.00 87.19 219 SER A N 1
ATOM 1745 C CA . SER A 1 219 ? -2.649 12.178 -2.547 1.00 87.19 219 SER A CA 1
ATOM 1746 C C . SER A 1 219 ? -3.382 13.516 -2.504 1.00 87.19 219 SER A C 1
ATOM 1748 O O . SER A 1 219 ? -4.604 13.569 -2.644 1.00 87.19 219 SER A O 1
ATOM 1750 N N . THR A 1 220 ? -2.634 14.608 -2.363 1.00 88.69 220 THR A N 1
ATOM 1751 C CA . THR A 1 220 ? -3.119 15.966 -2.651 1.00 88.69 220 THR A CA 1
ATOM 1752 C C . THR A 1 220 ? -3.517 16.118 -4.127 1.00 88.69 220 THR A C 1
ATOM 1754 O O . THR A 1 220 ? -3.062 15.354 -4.983 1.00 88.69 220 THR A O 1
ATOM 1757 N N . ASP A 1 221 ? -4.341 17.124 -4.448 1.00 84.56 221 ASP A N 1
ATOM 1758 C CA . ASP A 1 221 ? -4.854 17.385 -5.811 1.00 84.56 221 ASP A CA 1
ATOM 1759 C C . ASP A 1 221 ? -3.754 17.657 -6.855 1.00 84.56 221 ASP A C 1
ATOM 1761 O O . ASP A 1 221 ? -3.954 17.516 -8.065 1.00 84.56 221 ASP A O 1
ATOM 1765 N N . ASP A 1 222 ? -2.586 18.101 -6.395 1.00 80.19 222 ASP A N 1
ATOM 1766 C CA . ASP A 1 222 ? -1.393 18.338 -7.204 1.00 80.19 222 ASP A CA 1
ATOM 1767 C C . ASP A 1 222 ? -0.42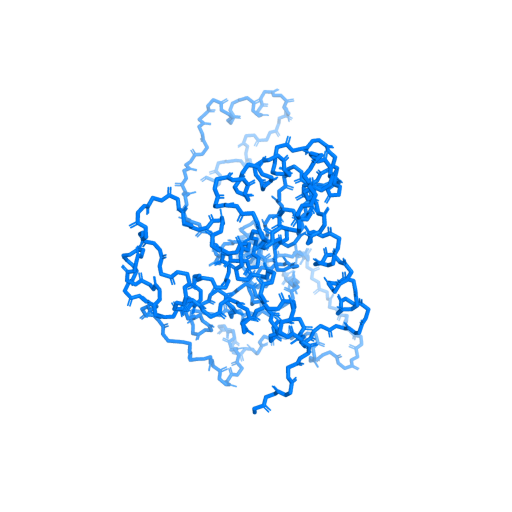4 17.142 -7.220 1.00 80.19 222 ASP A C 1
ATOM 1769 O O . ASP A 1 222 ? 0.609 17.209 -7.887 1.00 80.19 222 ASP A O 1
ATOM 1773 N N . TYR A 1 223 ? -0.765 16.050 -6.528 1.00 76.44 223 TYR A N 1
ATOM 1774 C CA . TYR A 1 223 ? 0.050 14.850 -6.342 1.00 76.44 223 TYR A CA 1
ATOM 1775 C C . TYR A 1 223 ? 1.414 15.115 -5.688 1.00 76.44 223 TYR A C 1
ATOM 1777 O O . TYR A 1 223 ? 2.317 14.288 -5.832 1.00 76.44 223 TYR A O 1
ATOM 1785 N N . SER A 1 224 ? 1.608 16.240 -4.996 1.00 77.81 224 SER A N 1
ATOM 1786 C CA . SER A 1 224 ? 2.886 16.555 -4.346 1.00 77.81 224 SER A CA 1
ATOM 1787 C C . SER A 1 224 ? 3.099 15.776 -3.046 1.00 77.81 224 SER A C 1
ATOM 1789 O O . SER A 1 224 ? 4.238 15.438 -2.725 1.00 77.81 224 SER A O 1
ATOM 1791 N N . ILE A 1 225 ? 2.019 15.435 -2.336 1.00 84.75 225 ILE A N 1
ATOM 1792 C CA . ILE A 1 225 ? 2.057 14.711 -1.062 1.00 84.75 225 ILE A CA 1
ATOM 1793 C C . ILE A 1 225 ? 1.120 13.506 -1.140 1.00 84.75 225 ILE A C 1
ATOM 1795 O O . ILE A 1 225 ? -0.065 13.652 -1.438 1.00 84.75 225 ILE A O 1
ATOM 1799 N N . ASP A 1 226 ? 1.652 12.323 -0.841 1.00 86.00 226 ASP A N 1
ATOM 1800 C CA . ASP A 1 226 ? 0.869 11.093 -0.712 1.00 86.00 226 ASP A CA 1
ATOM 1801 C C . ASP A 1 226 ? 0.356 10.967 0.740 1.00 86.00 226 ASP A C 1
ATOM 1803 O O . ASP A 1 226 ? 1.071 11.268 1.699 1.00 86.00 226 ASP A O 1
ATOM 1807 N N . VAL A 1 227 ? -0.904 10.560 0.915 1.00 89.94 227 VAL A N 1
ATOM 1808 C CA . VAL A 1 227 ? -1.573 10.448 2.221 1.00 89.94 227 VAL A CA 1
ATOM 1809 C C . VAL A 1 227 ? -1.786 8.975 2.544 1.00 89.94 227 VAL A C 1
ATOM 1811 O O . VAL A 1 227 ? -2.767 8.357 2.134 1.00 89.94 227 VAL A O 1
ATOM 1814 N N . ILE A 1 228 ? -0.863 8.413 3.317 1.00 89.38 228 ILE A N 1
ATOM 1815 C CA . ILE A 1 228 ? -0.874 6.996 3.682 1.00 89.38 228 ILE A CA 1
ATOM 1816 C C . ILE A 1 228 ? -1.633 6.813 4.997 1.00 89.38 228 ILE A C 1
ATOM 1818 O O . ILE A 1 228 ? -1.321 7.443 6.009 1.00 89.38 228 ILE A O 1
ATOM 1822 N N . HIS A 1 229 ? -2.628 5.927 5.005 1.00 90.06 229 HIS A N 1
ATOM 1823 C CA . HIS A 1 229 ? -3.408 5.627 6.201 1.00 90.06 229 HIS A CA 1
ATOM 1824 C C . HIS A 1 229 ? -3.817 4.156 6.263 1.00 90.06 229 HIS A C 1
ATOM 1826 O O . HIS A 1 229 ? -4.135 3.529 5.252 1.00 90.06 229 HIS A O 1
ATOM 1832 N N . GLY A 1 230 ? -3.761 3.595 7.472 1.00 91.81 230 GLY A N 1
ATOM 1833 C CA . GLY A 1 230 ? -4.159 2.215 7.726 1.00 91.81 230 GLY A CA 1
ATOM 1834 C C . GLY A 1 230 ? -5.670 2.050 7.751 1.00 91.81 230 GLY A C 1
ATOM 1835 O O . GLY A 1 230 ? -6.394 2.990 8.084 1.00 91.81 230 GLY A O 1
ATOM 1836 N N . LYS A 1 231 ? -6.131 0.842 7.435 1.00 91.94 231 LYS A N 1
ATOM 1837 C CA . LYS A 1 231 ? -7.542 0.451 7.490 1.00 91.94 231 LYS A CA 1
ATOM 1838 C C . LYS A 1 231 ? -7.734 -0.792 8.362 1.00 91.94 231 LYS A C 1
ATOM 1840 O O . LYS A 1 231 ? -6.835 -1.627 8.448 1.00 91.94 231 LYS A O 1
ATOM 1845 N N . GLY A 1 232 ? -8.911 -0.927 8.968 1.00 92.62 232 GLY A N 1
ATOM 1846 C CA . GLY A 1 232 ? -9.225 -2.027 9.879 1.00 92.62 232 GLY A CA 1
ATOM 1847 C C . GLY A 1 232 ? -8.895 -1.725 11.338 1.00 92.62 232 GLY A C 1
ATOM 1848 O O . GLY A 1 232 ? -8.429 -0.636 11.686 1.00 92.62 232 GLY A O 1
ATOM 1849 N N . ILE A 1 233 ? -9.148 -2.711 12.204 1.00 93.56 233 ILE A N 1
ATOM 1850 C CA . ILE A 1 233 ? -8.987 -2.543 13.654 1.00 93.56 233 ILE A CA 1
ATOM 1851 C C . ILE A 1 233 ? -7.545 -2.172 14.018 1.00 93.56 233 ILE A C 1
ATOM 1853 O O . ILE A 1 233 ? -6.607 -2.869 13.641 1.00 93.56 233 ILE A O 1
ATOM 1857 N N . GLY A 1 234 ? -7.378 -1.079 14.771 1.00 93.06 234 GLY A N 1
ATOM 1858 C CA . GLY A 1 234 ? -6.075 -0.496 15.119 1.00 93.06 234 GLY A CA 1
ATOM 1859 C C . GLY A 1 234 ? -5.592 0.582 14.139 1.00 93.06 234 GLY A C 1
ATOM 1860 O O . GLY A 1 234 ? -4.720 1.390 14.486 1.00 93.06 234 GLY A O 1
ATOM 1861 N N . GLY A 1 235 ? -6.168 0.665 12.937 1.00 93.69 235 GLY A N 1
ATOM 1862 C CA . GLY A 1 235 ? -5.815 1.652 11.916 1.00 93.69 235 GLY A CA 1
ATOM 1863 C C . GLY A 1 235 ? -4.313 1.687 11.617 1.00 93.69 235 GLY A C 1
ATOM 1864 O O . GLY A 1 235 ? -3.638 0.658 11.583 1.00 93.69 235 GLY A O 1
ATOM 1865 N N . SER A 1 236 ? -3.748 2.887 11.457 1.00 92.38 236 SER A N 1
ATOM 1866 C CA . SER A 1 236 ? -2.317 3.051 11.154 1.00 92.38 236 SER A CA 1
ATOM 1867 C C . SER A 1 236 ? -1.371 2.509 12.233 1.00 92.38 236 SER A C 1
ATOM 1869 O O . SER A 1 236 ? -0.188 2.355 11.960 1.00 92.38 236 SER A O 1
ATOM 1871 N N . THR A 1 237 ? -1.842 2.187 13.446 1.00 91.94 237 THR A N 1
ATOM 1872 C CA . THR A 1 237 ? -0.969 1.591 14.478 1.00 91.94 237 THR A CA 1
ATOM 1873 C C . THR A 1 237 ? -0.501 0.179 14.119 1.00 91.94 237 THR A C 1
ATOM 1875 O O . THR A 1 237 ? 0.523 -0.264 14.632 1.00 91.94 237 THR A O 1
ATOM 1878 N N . VAL A 1 238 ? -1.206 -0.501 13.207 1.00 91.44 238 VAL A N 1
ATOM 1879 C CA . VAL A 1 238 ? -0.882 -1.863 12.757 1.00 91.44 238 VAL A CA 1
ATOM 1880 C C . VAL A 1 238 ? 0.368 -1.897 11.868 1.00 91.44 238 VAL A C 1
ATOM 1882 O O . VAL A 1 238 ? 1.109 -2.876 11.912 1.00 91.44 238 VAL A O 1
ATOM 1885 N N . HIS A 1 239 ? 0.635 -0.839 11.092 1.00 87.69 239 HIS A N 1
ATOM 1886 C CA . HIS A 1 239 ? 1.725 -0.795 10.099 1.00 87.69 239 HIS A CA 1
ATOM 1887 C C . HIS A 1 239 ? 2.797 0.283 10.354 1.00 87.69 239 HIS A C 1
ATOM 1889 O O . HIS A 1 239 ? 3.759 0.389 9.600 1.00 87.69 239 HIS A O 1
ATOM 1895 N N . ASN A 1 240 ? 2.666 1.072 11.423 1.00 87.12 240 ASN A N 1
ATOM 1896 C CA . ASN A 1 240 ? 3.589 2.164 11.752 1.00 87.12 240 ASN A CA 1
ATOM 1897 C C . ASN A 1 240 ? 5.003 1.665 12.142 1.00 87.12 240 ASN A C 1
ATOM 1899 O O . ASN A 1 240 ? 5.177 0.581 12.699 1.00 87.12 240 ASN A O 1
ATOM 1903 N N . THR A 1 241 ? 6.010 2.518 11.934 1.00 85.38 241 THR A N 1
ATOM 1904 C CA . THR A 1 241 ? 7.422 2.348 12.323 1.00 85.38 241 THR A CA 1
ATOM 1905 C C . THR A 1 241 ? 7.697 2.363 13.836 1.00 85.38 241 THR A C 1
ATOM 1907 O O . THR A 1 241 ? 8.841 2.181 14.246 1.00 85.38 241 THR A O 1
ATOM 1910 N N . ARG A 1 242 ? 6.671 2.546 14.681 1.00 85.50 242 ARG A N 1
ATOM 1911 C CA . ARG A 1 242 ? 6.741 2.571 16.159 1.00 85.50 242 ARG A CA 1
ATOM 1912 C C . ARG A 1 242 ? 7.673 3.648 16.723 1.00 85.50 242 ARG A C 1
ATOM 1914 O O . ARG A 1 242 ? 8.258 3.477 17.792 1.00 85.50 242 ARG A O 1
ATOM 1921 N N . LEU A 1 243 ? 7.793 4.772 16.024 1.00 85.81 243 LEU A N 1
ATOM 1922 C CA . LEU A 1 243 ? 8.491 5.946 16.540 1.00 85.81 243 LEU A CA 1
ATOM 1923 C C . LEU A 1 243 ? 7.633 6.616 17.621 1.00 85.81 243 LEU A C 1
ATOM 1925 O O . LEU A 1 243 ? 6.734 7.400 17.324 1.00 85.81 243 LEU A O 1
ATOM 1929 N N . CYS A 1 244 ? 7.906 6.280 18.881 1.00 86.88 244 CYS A N 1
ATOM 1930 C CA . CYS A 1 244 ? 7.174 6.783 20.041 1.00 86.88 244 CYS A CA 1
ATOM 1931 C C . CYS A 1 244 ? 8.053 7.743 20.849 1.00 86.88 244 CYS A C 1
ATOM 1933 O O . CYS A 1 244 ? 8.793 7.321 21.737 1.00 86.88 244 CYS A O 1
ATOM 1935 N N . TYR A 1 245 ? 7.954 9.038 20.555 1.00 88.19 245 TYR A N 1
ATOM 1936 C CA . TYR A 1 245 ? 8.598 10.096 21.333 1.00 88.19 245 TYR A CA 1
ATOM 1937 C C . TYR A 1 245 ? 7.547 10.885 22.104 1.00 88.19 245 TYR A C 1
ATOM 1939 O O . TYR A 1 245 ? 6.461 11.153 21.590 1.00 88.19 245 TYR A O 1
ATOM 1947 N N . ARG A 1 246 ? 7.874 11.275 23.339 1.00 89.19 246 ARG A N 1
ATOM 1948 C CA . ARG A 1 246 ? 7.030 12.198 24.098 1.00 89.19 246 ARG A CA 1
ATOM 1949 C C . ARG A 1 246 ? 7.090 13.579 23.445 1.00 89.19 246 ARG A C 1
ATOM 1951 O O . ARG A 1 246 ? 8.170 14.032 23.066 1.00 89.19 246 ARG A O 1
ATOM 1958 N N . THR A 1 247 ? 5.942 14.241 23.339 1.00 90.00 247 THR A N 1
ATOM 1959 C CA . THR A 1 247 ? 5.859 15.621 22.849 1.00 90.00 247 THR A CA 1
ATOM 1960 C C . THR A 1 247 ? 6.750 16.533 23.707 1.00 90.00 247 THR A C 1
ATOM 1962 O O . THR A 1 247 ? 6.620 16.497 24.934 1.00 90.00 247 THR A O 1
ATOM 1965 N N . PRO A 1 248 ? 7.652 17.337 23.110 1.00 92.94 248 PRO A N 1
ATOM 1966 C CA . PRO A 1 248 ? 8.488 18.279 23.852 1.00 92.94 248 PRO A CA 1
ATOM 1967 C C . PRO A 1 248 ? 7.658 19.256 24.692 1.00 92.94 248 PRO A C 1
ATOM 1969 O O . PRO A 1 248 ? 6.571 19.674 24.282 1.00 92.94 248 PRO A O 1
ATOM 1972 N N . LYS A 1 249 ? 8.176 19.636 25.865 1.00 91.12 249 LYS A N 1
ATOM 1973 C CA . LYS A 1 249 ? 7.458 20.473 26.839 1.00 91.12 249 LYS A CA 1
ATOM 1974 C C . LYS A 1 249 ? 7.086 21.833 26.248 1.00 91.12 249 LYS A C 1
ATOM 1976 O O . LYS A 1 249 ? 5.985 22.318 26.471 1.00 91.12 249 LYS A O 1
ATOM 1981 N N . GLU A 1 250 ? 7.971 22.395 25.437 1.00 93.12 250 GLU A N 1
ATOM 1982 C CA . GLU A 1 250 ? 7.819 23.693 24.785 1.00 93.12 250 GLU A CA 1
ATOM 1983 C C . GLU A 1 250 ? 6.608 23.713 23.841 1.00 93.12 250 GLU A C 1
ATOM 1985 O O . GLU A 1 250 ? 5.926 24.729 23.723 1.00 93.12 250 GLU A O 1
ATOM 1990 N N . ILE A 1 251 ? 6.302 22.581 23.194 1.00 90.31 251 ILE A N 1
ATOM 1991 C CA . ILE A 1 251 ? 5.133 22.440 22.315 1.00 90.31 251 ILE A CA 1
ATOM 1992 C C . ILE A 1 251 ? 3.846 22.377 23.140 1.00 90.31 251 ILE A C 1
ATOM 1994 O O . ILE A 1 251 ? 2.856 23.005 22.773 1.00 90.31 251 ILE A O 1
ATOM 1998 N N . LEU A 1 252 ? 3.863 21.670 24.275 1.00 87.88 252 LEU A N 1
ATOM 1999 C CA . LEU A 1 252 ? 2.718 21.614 25.187 1.00 87.88 252 LEU A CA 1
ATOM 2000 C C . LEU A 1 252 ? 2.425 22.990 25.803 1.00 87.88 252 LEU A C 1
ATOM 2002 O O . LEU A 1 252 ? 1.270 23.408 25.847 1.00 87.88 252 LEU A O 1
ATOM 2006 N N . GLU A 1 253 ? 3.464 23.716 26.221 1.00 88.06 253 GLU A N 1
ATOM 2007 C CA . GLU A 1 253 ? 3.359 25.086 26.741 1.00 88.06 253 GLU A CA 1
ATOM 2008 C C . GLU A 1 253 ? 2.867 26.070 25.669 1.00 88.06 253 GLU A C 1
ATOM 2010 O O . GLU A 1 253 ? 2.050 26.946 25.957 1.00 88.06 253 GLU A O 1
ATOM 2015 N N . PHE A 1 254 ? 3.329 25.915 24.423 1.00 88.31 254 PHE A N 1
ATOM 2016 C CA . PHE A 1 254 ? 2.810 26.664 23.280 1.00 88.31 254 PHE A CA 1
ATOM 2017 C C . PHE A 1 254 ? 1.310 26.399 23.090 1.00 88.31 254 PHE A C 1
ATOM 2019 O O . PHE A 1 254 ? 0.534 27.350 23.055 1.00 88.31 254 PHE A O 1
ATOM 2026 N N . TRP A 1 255 ? 0.873 25.136 23.042 1.00 88.12 255 TRP A N 1
ATOM 2027 C CA . TRP A 1 255 ? -0.550 24.811 22.889 1.00 88.12 255 TRP A CA 1
ATOM 2028 C C . TRP A 1 255 ? -1.412 25.347 24.034 1.00 88.12 255 TRP A C 1
ATOM 2030 O O . TRP A 1 255 ? -2.512 25.843 23.795 1.00 88.12 255 TRP A O 1
ATOM 2040 N N . GLU A 1 256 ? -0.913 25.267 25.269 1.00 84.00 256 GLU A N 1
ATOM 2041 C CA . GLU A 1 256 ? -1.596 25.801 26.448 1.00 84.00 256 GLU A CA 1
ATOM 2042 C C . GLU A 1 256 ? -1.823 27.313 26.340 1.00 84.00 256 GLU A C 1
ATOM 2044 O O . GLU A 1 256 ? -2.919 27.786 26.645 1.00 84.00 256 GLU A O 1
ATOM 2049 N N . ARG A 1 257 ? -0.805 28.057 25.895 1.00 86.31 257 ARG A N 1
ATOM 2050 C CA . ARG A 1 257 ? -0.878 29.512 25.757 1.00 86.31 257 ARG A CA 1
ATOM 2051 C C . ARG A 1 257 ? -1.792 29.948 24.613 1.00 86.31 257 ARG A C 1
ATOM 2053 O O . ARG A 1 257 ? -2.582 30.863 24.803 1.00 86.31 257 ARG A O 1
ATOM 2060 N N . GLU A 1 258 ? -1.676 29.328 23.439 1.00 86.44 258 GLU A N 1
ATOM 2061 C CA . GLU A 1 258 ? -2.403 29.778 22.241 1.00 86.44 258 GLU A CA 1
ATOM 2062 C C . GLU A 1 258 ? -3.889 29.372 22.239 1.00 86.44 258 GLU A C 1
ATOM 2064 O O . GLU A 1 258 ? -4.705 30.040 21.607 1.00 86.44 258 GLU A O 1
ATOM 2069 N N . TRP A 1 259 ? -4.262 28.290 22.935 1.00 82.38 259 TRP A N 1
ATOM 2070 C CA . TRP A 1 259 ? -5.636 27.757 22.941 1.00 82.38 259 TRP A CA 1
ATOM 2071 C C . TRP A 1 259 ? -6.286 27.720 24.337 1.00 82.38 259 TRP A C 1
ATOM 2073 O O . TRP A 1 259 ? -7.110 26.841 24.587 1.00 82.38 259 TRP A O 1
ATOM 2083 N N . GLU A 1 260 ? -5.905 28.649 25.227 1.00 62.22 260 GLU A N 1
ATOM 2084 C CA . GLU A 1 260 ? -6.436 28.907 26.584 1.00 62.22 260 GLU A CA 1
ATOM 2085 C C . GLU A 1 260 ? -7.370 27.818 27.174 1.00 62.22 260 GLU A C 1
ATOM 2087 O O . GLU A 1 260 ? -8.572 27.774 26.906 1.00 62.22 260 GLU A O 1
ATOM 2092 N N . GLY A 1 261 ? -6.834 26.980 28.079 1.00 57.25 261 GLY A N 1
ATOM 2093 C CA . GLY A 1 261 ? -7.662 26.326 29.109 1.00 57.25 261 GLY A CA 1
ATOM 2094 C C . GLY A 1 261 ? -7.809 24.800 29.098 1.00 57.25 261 GLY A C 1
ATOM 2095 O O . GLY A 1 261 ? -8.909 24.311 29.354 1.00 57.25 261 GLY A O 1
ATOM 2096 N N . LYS A 1 262 ? -6.745 24.007 28.883 1.00 57.94 262 LYS A N 1
ATOM 2097 C CA . LYS A 1 262 ? -6.842 22.530 29.003 1.00 57.94 262 LYS A CA 1
ATOM 2098 C C . LYS A 1 262 ? -5.661 21.806 29.659 1.00 57.94 262 LYS A C 1
ATOM 2100 O O . LYS A 1 262 ? -5.451 20.638 29.362 1.00 57.94 262 LYS A O 1
ATOM 2105 N N . ARG A 1 263 ? -4.925 22.417 30.593 1.00 50.91 263 ARG A N 1
ATOM 2106 C CA . ARG A 1 263 ? -3.839 21.720 31.322 1.00 50.91 263 ARG A CA 1
ATOM 2107 C C . ARG A 1 263 ? -4.269 20.358 31.902 1.00 50.91 263 ARG A C 1
ATOM 2109 O O . ARG A 1 263 ? -3.544 19.380 31.776 1.00 50.91 263 ARG A O 1
ATOM 2116 N N . SER A 1 264 ? -5.502 20.267 32.409 1.00 52.78 264 SER A N 1
ATOM 2117 C CA . SER A 1 264 ? -6.073 19.052 33.012 1.00 52.78 264 SER A CA 1
ATOM 2118 C C . SER A 1 264 ? -6.387 17.901 32.043 1.00 52.78 264 SER A C 1
ATOM 2120 O O . SER A 1 264 ? -6.701 16.807 32.502 1.00 52.78 264 SER A O 1
ATOM 2122 N N . LEU A 1 265 ? -6.330 18.110 30.721 1.00 50.88 265 LEU A N 1
ATOM 2123 C CA . LEU A 1 265 ? -6.589 17.054 29.728 1.00 50.88 265 LEU A CA 1
ATOM 2124 C C . LEU A 1 265 ? -5.310 16.391 29.199 1.00 50.88 265 LEU A C 1
ATOM 2126 O O . LEU A 1 265 ? -5.394 15.308 28.625 1.00 50.88 265 LEU A O 1
ATOM 2130 N N . TRP A 1 266 ? -4.144 17.011 29.397 1.00 52.72 266 TRP A N 1
ATOM 2131 C CA . TRP A 1 266 ? -2.880 16.567 28.796 1.00 52.72 266 TRP A CA 1
ATOM 2132 C C . TRP A 1 266 ? -1.970 15.792 29.755 1.00 52.72 266 TRP A C 1
ATOM 2134 O O . TRP A 1 266 ? -1.060 15.119 29.290 1.00 52.72 266 TRP A O 1
ATOM 2144 N N . GLU A 1 267 ? -2.236 15.812 31.066 1.00 48.75 267 GLU A N 1
ATOM 2145 C CA . GLU A 1 267 ? -1.477 15.044 32.076 1.00 48.75 267 GLU A CA 1
ATOM 2146 C C . GLU A 1 267 ? -1.686 13.513 31.984 1.00 48.75 267 GLU A C 1
ATOM 2148 O O . GLU A 1 267 ? -1.098 12.758 32.753 1.00 48.75 267 GLU A O 1
ATOM 2153 N N . ILE A 1 268 ? -2.516 13.046 31.041 1.00 46.41 268 ILE A N 1
ATOM 2154 C CA . ILE A 1 268 ? -2.817 11.623 30.792 1.00 46.41 268 ILE A CA 1
ATOM 2155 C C . ILE A 1 268 ? -1.977 11.046 29.622 1.00 46.41 268 ILE A C 1
ATOM 2157 O O . ILE A 1 268 ? -1.993 9.836 29.400 1.00 46.41 268 ILE A O 1
ATOM 2161 N N . LEU A 1 269 ? -1.217 11.875 28.890 1.00 42.56 269 LEU A N 1
ATOM 2162 C CA . LEU A 1 269 ? -0.297 11.449 27.814 1.00 42.56 269 LEU A CA 1
ATOM 2163 C C . LEU A 1 269 ? 1.163 11.378 28.302 1.00 42.56 269 LEU A C 1
ATOM 2165 O O . LEU A 1 269 ? 1.899 10.457 27.875 1.00 42.56 269 LEU A O 1
#

Foldseek 3Di:
DDDFLDDPVLLLLLLLLLCLQPCPDDPLFVSVLLVLSVQVRVVLVPDDPVSVVVVVVLSVVQQCLCVVVVDPHGLSPDDSVSNNVSLVCLCPDLPLVSNVSSVVSNVSSVLSRVQRPSGCVSVPHPFWPDDAADDPDFDQDPVRDGDDDPVNDPDDDDDDWPEEQEAQAPPRVVVQVVCVVVVTGYHYHFADEADDSNRDGPRLVRCLVRWWPPSQPDAPPSRPGGDTWTGYHHICVVPDPPPDDDDDPVVVVVCCVVVPDPPVPPVVD

Radius of gyration: 24.42 Å; chains: 1; bounding box: 59×50×68 Å

Sequence (269 aa):
MGIGFLSNKYKRIIEFIAEAMLEIEDGAFSVSKAKIPEFINNYLSSLSPDLKQRAKILLSLFRYSPFLYLKLKAFPSLGLEERQKILCDFMKSNLRPKLLIFKTLKTLTVMGYYRNEETWKDIGYEGPTIKRSPSIEPIILERGEKLKTASDVSAEIRKKADVCVIGSGAGGAVMAKELSQKGLKVILLEMEGYNTSRDFNQREEDMYPLLFAELEARSTDDYSIDVIHGKGIGGSTVHNTRLCYRTPKEILEFWEREWEGKRSLWEIL

Secondary structure (DSSP, 8-state):
-PPPSS-HHHHHHHHHHHHHHH--STT-S-TTTTTHHHHHHHHHHHS-HHHHHHHHHHHHHHHTGGGGGT--S-GGGS-HHHHHHHHHHHHT-SSHHHHHHHHHHHHHHHHHHHT-GGGTGGGT----S------SSPPBPTTSPBPPPGGG-SS------SEEEE--SHHHHHHHHHHHHTT--EEEE-SS----GGG--S-HHHHHHHHBGGGG--B-TTSSSB---B-STTGGGGTS-----PPPHHHHHHHHHHTTS-HHHHTT-

pLDDT: mean 87.6, std 10.5, range [35.94, 97.88]